Protein AF-A0A956BD06-F1 (afdb_monomer_lite)

Secondary structure (DSSP, 8-state):
------SHHHHHHHHHHHHHHHHHHTTSS-TT-TTS----SPPPGGG-EEEEEEEEE-HHHHHHHHHTTHHHHHTTS-TTSEEEEEE-EEEEETTTEEEEESSS-B-TTS--SBEEEEEE-EEEEEEEEETTTEEEEEEEEPPEEEEEEEEEES---EEEEEEE---EEEEEEEEE--TTT-B-EEEEPPPEE-----EEEEEE-S-TTTHHHHHHHTTS-HHHHHHHHHHHHHHHIIIIIHHHHHHHHHHHHBPB-SSGGGS-TTTT-EEETTEEEETTEEPBPPSSEEEEEEHHHHTTTTSTT---EEEEEEEEEEEEEEETTEEEEEEEEEEEE---TTS--PPPP-TT-PPP--GGG--

Sequence (363 aa):
MRQRAGKGRAWVVYLRSVFVLMTLVACGQSSGCSGCEQEGEPFPDKDRVHSAVQVRLTSNGLTFLEENLEPILATVLPEGGLSFCLPGDAGDLVGLVEWSYCQAEMCADGSGGNGCNINIGIGGVDLQAVEPDRLRATVTFEQLSARFDIAADPVVDCRLAIDGPGFPVGIDLLLSTPDPTRDLTFTLADPNYMLSDLNIRLQGNGGGLSFLCDAIDAVINFPFIGDFLLDTIGGFVEGPIVDLVSGFVEDFTCRSCVDDADCPVEGGSRCEGGRCMLEGACIPAPLGIEGQFDLGDLLSGFSPGLEARLRYLATPGSYVEVAGGGLSVGMIAGADSEKNRCVPRRPRPDPQIEPPRLESLRG

Radius of gyration: 29.83 Å; chains: 1; bounding box: 92×44×92 Å

Structure (mmCIF, N/CA/C/O backbone):
data_AF-A0A956BD06-F1
#
_entry.id   AF-A0A956BD06-F1
#
loop_
_atom_site.group_PDB
_atom_site.id
_atom_site.type_symbol
_atom_site.label_atom_id
_atom_site.label_alt_id
_atom_site.label_comp_id
_atom_site.label_asym_id
_atom_site.label_entity_id
_atom_site.label_seq_id
_atom_site.pdbx_PDB_ins_code
_atom_site.Cartn_x
_atom_site.Cartn_y
_atom_site.Cartn_z
_atom_site.occupancy
_atom_site.B_iso_or_equiv
_atom_site.auth_seq_id
_atom_site.auth_comp_id
_atom_site.auth_asym_id
_atom_site.auth_atom_id
_atom_site.pdbx_PDB_model_num
ATOM 1 N N . MET A 1 1 ? -59.073 -21.524 7.230 1.00 40.31 1 MET A N 1
ATOM 2 C CA . MET A 1 1 ? -58.074 -21.136 6.209 1.00 40.31 1 MET A CA 1
ATOM 3 C C . MET A 1 1 ? -57.163 -20.073 6.805 1.00 40.31 1 MET A C 1
ATOM 5 O O . MET A 1 1 ? -57.652 -19.178 7.478 1.00 40.31 1 MET A O 1
ATOM 9 N N . ARG A 1 2 ? -55.849 -20.287 6.686 1.00 41.09 2 ARG A N 1
ATOM 10 C CA . ARG A 1 2 ? -54.754 -19.683 7.464 1.00 41.09 2 ARG A CA 1
ATOM 11 C C . ARG A 1 2 ? -54.186 -18.404 6.819 1.00 41.09 2 ARG A C 1
ATOM 13 O O . ARG A 1 2 ? -54.014 -18.361 5.610 1.00 41.09 2 ARG A O 1
ATOM 20 N N . GLN A 1 3 ? -53.807 -17.471 7.699 1.00 46.91 3 GLN A N 1
ATOM 21 C CA . GLN A 1 3 ? -52.590 -16.633 7.727 1.00 46.91 3 GLN A CA 1
ATOM 22 C C . GLN A 1 3 ? -52.136 -15.858 6.475 1.00 46.91 3 GLN A C 1
ATOM 24 O O . GLN A 1 3 ? -51.550 -16.436 5.567 1.00 46.91 3 GLN A O 1
ATOM 29 N N . ARG A 1 4 ? -52.165 -14.517 6.574 1.00 47.78 4 ARG A N 1
ATOM 30 C CA . ARG A 1 4 ? -51.094 -13.602 6.116 1.00 47.78 4 ARG A CA 1
ATOM 31 C C . ARG A 1 4 ? -51.110 -12.303 6.940 1.00 47.78 4 ARG A C 1
ATOM 33 O O . ARG A 1 4 ? -51.852 -11.386 6.622 1.00 47.78 4 ARG A O 1
ATOM 40 N N . ALA A 1 5 ? -50.280 -12.211 7.977 1.00 47.81 5 ALA A N 1
ATOM 41 C CA . ALA A 1 5 ? -49.920 -10.940 8.616 1.00 47.81 5 ALA A CA 1
ATOM 42 C C . ALA A 1 5 ? -48.603 -11.132 9.380 1.00 47.81 5 ALA A C 1
ATOM 44 O O . ALA A 1 5 ? -48.579 -11.821 10.393 1.00 47.81 5 ALA A O 1
ATOM 45 N N . GLY A 1 6 ? -47.493 -10.588 8.871 1.00 45.09 6 GLY A N 1
ATOM 46 C CA . GLY A 1 6 ? -46.199 -10.738 9.554 1.00 45.09 6 GLY A CA 1
ATOM 47 C C . GLY A 1 6 ? -44.937 -10.267 8.826 1.00 45.09 6 GLY A C 1
ATOM 48 O O . GLY A 1 6 ? -43.856 -10.499 9.345 1.00 45.09 6 GLY A O 1
ATOM 49 N N . LYS A 1 7 ? -45.018 -9.619 7.652 1.00 49.19 7 LYS A N 1
ATOM 50 C CA . LYS A 1 7 ? -43.815 -9.177 6.908 1.00 49.19 7 LYS A CA 1
ATOM 51 C C . LYS A 1 7 ? -43.451 -7.691 7.050 1.00 49.19 7 LYS A C 1
ATOM 53 O O . LYS A 1 7 ? -42.312 -7.336 6.790 1.00 49.19 7 LYS A O 1
ATOM 58 N N . GLY A 1 8 ? -44.359 -6.829 7.515 1.00 42.22 8 GLY A N 1
ATOM 59 C CA . GLY A 1 8 ? -44.103 -5.377 7.573 1.00 42.22 8 GLY A CA 1
ATOM 60 C C . GLY A 1 8 ? -43.244 -4.902 8.753 1.00 42.22 8 GLY A C 1
ATOM 61 O O . GLY A 1 8 ? -42.565 -3.890 8.647 1.00 42.22 8 GLY A O 1
ATOM 62 N N . ARG A 1 9 ? -43.244 -5.621 9.885 1.00 46.97 9 ARG A N 1
ATOM 63 C CA . ARG A 1 9 ? -42.569 -5.166 11.118 1.00 46.97 9 ARG A CA 1
ATOM 64 C C . ARG A 1 9 ? -41.071 -5.479 11.160 1.00 46.97 9 ARG A C 1
ATOM 66 O O . ARG A 1 9 ? -40.324 -4.694 11.725 1.00 46.97 9 ARG A O 1
ATOM 73 N N . ALA A 1 10 ? -40.631 -6.575 10.542 1.00 46.53 10 ALA A N 1
ATOM 74 C CA . ALA A 1 10 ? -39.220 -6.973 10.539 1.00 46.53 10 ALA A CA 1
ATOM 75 C C . ALA A 1 10 ? -38.349 -6.053 9.664 1.00 46.53 10 ALA A C 1
ATOM 77 O O . ALA A 1 10 ? -37.219 -5.745 10.025 1.00 46.53 10 ALA A O 1
ATOM 78 N N . TRP A 1 11 ? -38.901 -5.555 8.553 1.00 37.84 11 TRP A N 1
ATOM 79 C CA . TRP A 1 11 ? -38.175 -4.703 7.607 1.00 37.84 11 TRP A CA 1
ATOM 80 C C . TRP A 1 11 ? -37.904 -3.297 8.167 1.00 37.84 11 TRP A C 1
ATOM 82 O O . TRP A 1 11 ? -36.823 -2.748 7.988 1.00 37.84 11 TRP A O 1
ATOM 92 N N . VAL A 1 12 ? -38.850 -2.752 8.944 1.00 50.00 12 VAL A N 1
ATOM 93 C CA . VAL A 1 12 ? -38.694 -1.457 9.634 1.00 50.00 12 VAL A CA 1
ATOM 94 C C . VAL A 1 12 ? -37.691 -1.542 10.791 1.00 50.00 12 VAL A C 1
ATOM 96 O O . VAL A 1 12 ? -37.008 -0.562 11.074 1.00 50.00 12 VAL A O 1
ATOM 99 N N . VAL A 1 13 ? -37.573 -2.700 11.451 1.00 52.94 13 VAL A N 1
ATOM 100 C CA . VAL A 1 13 ? -36.552 -2.920 12.489 1.00 52.94 13 VAL A CA 1
ATOM 101 C C . VAL A 1 13 ? -35.166 -3.018 11.854 1.00 52.94 13 VAL A C 1
ATOM 103 O O . VAL A 1 13 ? -34.274 -2.307 12.295 1.00 52.94 13 VAL A O 1
ATOM 106 N N . TYR A 1 14 ? -35.010 -3.782 10.767 1.00 51.28 14 TYR A N 1
ATOM 107 C CA . TYR A 1 14 ? -33.739 -3.883 10.037 1.00 51.28 14 TYR A CA 1
ATOM 108 C C . TYR A 1 14 ? -33.235 -2.524 9.530 1.00 51.28 14 TYR A C 1
ATOM 110 O O . TYR A 1 14 ? -32.078 -2.181 9.747 1.00 51.28 14 TYR A O 1
ATOM 118 N N . LEU A 1 15 ? -34.112 -1.713 8.927 1.00 45.28 15 LEU A N 1
ATOM 119 C CA . LEU A 1 15 ? -33.756 -0.369 8.456 1.00 45.28 15 LEU A CA 1
ATOM 120 C C . LEU A 1 15 ? -33.335 0.570 9.593 1.00 45.28 15 LEU A C 1
ATOM 122 O O . LEU A 1 15 ? -32.402 1.346 9.425 1.00 45.28 15 LEU A O 1
ATOM 126 N N . ARG A 1 16 ? -33.983 0.487 10.762 1.00 47.41 16 ARG A N 1
ATOM 127 C CA . ARG A 1 16 ? -33.611 1.297 11.934 1.00 47.41 16 ARG A CA 1
ATOM 128 C C . ARG A 1 16 ? -32.295 0.842 12.560 1.00 47.41 16 ARG A C 1
ATOM 130 O O . ARG A 1 16 ? -31.512 1.690 12.964 1.00 47.41 16 ARG A O 1
ATOM 137 N N . SER A 1 17 ? -32.034 -0.462 12.608 1.00 48.00 17 SER A N 1
ATOM 138 C CA . SER A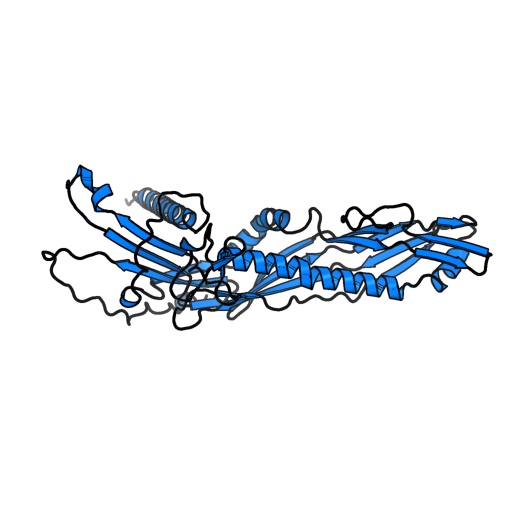 1 17 ? -30.770 -1.014 13.106 1.00 48.00 17 SER A CA 1
ATOM 139 C C . SER A 1 17 ? -29.589 -0.622 12.220 1.00 48.00 17 SER A C 1
ATOM 141 O O . SER A 1 17 ? -28.563 -0.204 12.742 1.00 48.00 17 SER A O 1
ATOM 143 N N . VAL A 1 18 ? -29.752 -0.681 10.894 1.00 54.47 18 VAL A N 1
ATOM 144 C CA . VAL A 1 18 ? -28.719 -0.251 9.938 1.00 54.47 18 VAL A CA 1
ATOM 145 C C . VAL A 1 18 ? -28.479 1.257 10.024 1.00 54.47 18 VAL A C 1
ATOM 147 O O . VAL A 1 18 ? -27.332 1.684 9.998 1.00 54.47 18 VAL A O 1
ATOM 150 N N . PHE A 1 19 ? -29.529 2.067 10.197 1.00 45.44 19 PHE A N 1
ATOM 151 C CA . PHE A 1 19 ? -29.379 3.520 10.324 1.00 45.44 19 PHE A CA 1
ATOM 152 C C . PHE A 1 19 ? -28.657 3.927 11.619 1.00 45.44 19 PHE A C 1
ATOM 154 O O . PHE A 1 19 ? -27.803 4.802 11.579 1.00 45.44 19 PHE A O 1
ATOM 161 N N . VAL A 1 20 ? -28.939 3.258 12.746 1.00 49.75 20 VAL A N 1
ATOM 162 C CA . VAL A 1 20 ? -28.226 3.489 14.019 1.00 49.75 20 VAL A CA 1
ATOM 163 C C . VAL A 1 20 ? -26.764 3.035 13.933 1.00 49.75 20 VAL A C 1
ATOM 165 O O . VAL A 1 20 ? -25.882 3.727 14.436 1.00 49.75 20 VAL A O 1
ATOM 168 N N . LEU A 1 21 ? -26.488 1.916 13.254 1.00 46.84 21 LEU A N 1
ATOM 169 C CA . LEU A 1 21 ? -25.118 1.452 13.018 1.00 46.84 21 LEU A CA 1
ATOM 170 C C . LEU A 1 21 ? -24.340 2.437 12.124 1.00 46.84 21 LEU A C 1
ATOM 172 O O . LEU A 1 21 ? -23.210 2.785 12.442 1.00 46.84 21 LEU A O 1
ATOM 176 N N . MET A 1 22 ? -24.969 2.952 11.061 1.00 46.78 22 MET A N 1
ATOM 177 C CA . MET A 1 22 ? -24.385 3.956 10.157 1.00 46.78 22 MET A CA 1
ATOM 178 C C . MET A 1 22 ? -24.082 5.283 10.870 1.00 46.78 22 MET A C 1
ATOM 180 O O . MET A 1 22 ? -23.038 5.878 10.628 1.00 46.78 22 MET A O 1
ATOM 184 N N . THR A 1 23 ? -24.948 5.736 11.786 1.00 48.25 23 THR A N 1
ATOM 185 C CA . THR A 1 23 ? -24.684 6.956 12.571 1.00 48.25 23 THR A CA 1
ATOM 186 C C . THR A 1 23 ? -23.553 6.792 13.586 1.00 48.25 23 THR A C 1
ATOM 188 O O . THR A 1 23 ? -22.902 7.776 13.915 1.00 48.25 23 THR A O 1
ATOM 191 N N . LEU A 1 24 ? -23.291 5.571 14.066 1.00 44.84 24 LEU A N 1
ATOM 192 C CA . LEU A 1 24 ? -22.181 5.297 14.987 1.00 44.84 24 LEU A CA 1
ATOM 193 C C . LEU A 1 24 ? -20.840 5.158 14.250 1.00 44.84 24 LEU A C 1
ATOM 195 O O . LEU A 1 24 ? -19.819 5.583 14.776 1.00 44.84 24 LEU A O 1
ATOM 199 N N . VAL A 1 25 ? -20.841 4.631 13.020 1.00 47.09 25 VAL A N 1
ATOM 200 C CA . VAL A 1 25 ? -19.633 4.522 12.176 1.00 47.09 25 VAL A CA 1
ATOM 201 C C . VAL A 1 25 ? -19.173 5.888 11.649 1.00 47.09 25 VAL A C 1
ATOM 203 O O . VAL A 1 25 ? -17.979 6.113 11.496 1.00 47.09 25 VAL A O 1
ATOM 206 N N . ALA A 1 26 ? -20.090 6.840 11.449 1.00 38.41 26 ALA A N 1
ATOM 207 C CA . ALA A 1 26 ? -19.751 8.210 11.049 1.00 38.41 26 ALA A CA 1
ATOM 208 C C . ALA A 1 26 ? -19.078 9.051 12.160 1.00 38.41 26 ALA A C 1
ATOM 210 O O . ALA A 1 26 ? -18.715 10.197 11.912 1.00 38.41 26 ALA A O 1
ATOM 211 N N . CYS A 1 27 ? -18.917 8.503 13.371 1.00 43.94 27 CYS A N 1
ATOM 212 C CA . CYS A 1 27 ? -18.312 9.183 14.523 1.00 43.94 27 CYS A CA 1
ATOM 213 C C . CYS A 1 27 ? -16.877 8.709 14.824 1.00 43.94 27 CYS A C 1
ATOM 215 O O . CYS A 1 27 ? -16.397 8.884 15.940 1.00 43.94 27 CYS A O 1
ATOM 217 N N . GLY A 1 28 ? -16.195 8.090 13.856 1.00 39.34 28 GLY A N 1
ATOM 218 C CA . GLY A 1 28 ? -14.776 7.753 13.973 1.00 39.34 28 GLY A CA 1
ATOM 219 C C . GLY A 1 28 ? -13.901 8.938 13.571 1.00 39.34 28 GLY A C 1
ATOM 220 O O . GLY A 1 28 ? -13.857 9.249 12.387 1.00 39.34 28 GLY A O 1
ATOM 221 N N . GLN A 1 29 ? -13.281 9.583 14.567 1.00 48.69 29 GLN A N 1
ATOM 222 C CA . GLN A 1 29 ? -12.025 10.374 14.595 1.00 48.69 29 GLN A CA 1
ATOM 223 C C . GLN A 1 29 ? -11.643 11.312 13.426 1.00 48.69 29 GLN A C 1
ATOM 225 O O . GLN A 1 29 ? -10.577 11.915 13.451 1.00 48.69 29 GLN A O 1
ATOM 230 N N . SER A 1 30 ? -12.499 11.535 12.431 1.00 37.66 30 SER A N 1
ATOM 231 C CA . SER A 1 30 ? -12.351 12.650 11.500 1.00 37.66 30 SER A CA 1
ATOM 232 C C . SER A 1 30 ? -12.962 13.889 12.149 1.00 37.66 30 SER A C 1
ATOM 234 O O . SER A 1 30 ? -14.113 13.873 12.596 1.00 37.66 30 SER A O 1
ATOM 236 N N . SER A 1 31 ? -12.175 14.954 12.196 1.00 37.16 31 SER A N 1
ATOM 237 C CA . SER A 1 31 ? -12.363 16.251 12.855 1.00 37.16 31 SER A CA 1
ATOM 238 C C . SER A 1 31 ? -13.570 17.096 12.386 1.00 37.16 31 SER A C 1
ATOM 240 O O . SER A 1 31 ? -13.494 18.321 12.303 1.00 37.16 31 SER A O 1
ATOM 242 N N . GLY A 1 32 ? -14.716 16.480 12.080 1.00 31.94 32 GLY A N 1
ATOM 243 C CA . GLY A 1 32 ? -15.882 17.144 11.485 1.00 31.94 32 GLY A CA 1
ATOM 244 C C . GLY A 1 32 ? -17.218 16.983 12.216 1.00 31.94 32 GLY A C 1
ATOM 245 O O . GLY A 1 32 ? -18.171 17.676 11.861 1.00 31.94 32 GLY A O 1
ATOM 246 N N . CYS A 1 33 ? -17.339 16.112 13.222 1.00 36.75 33 CYS A N 1
ATOM 247 C CA . CYS A 1 33 ? -18.592 15.930 13.967 1.00 36.75 33 CYS A CA 1
ATOM 248 C C . CYS A 1 33 ? -18.479 16.478 15.392 1.00 36.75 33 CYS A C 1
ATOM 250 O O . CYS A 1 33 ? -18.206 15.758 16.345 1.00 36.75 33 CYS A O 1
ATOM 252 N N . SER A 1 34 ? -18.764 17.774 15.530 1.00 38.38 34 SER A N 1
ATOM 253 C CA . SER A 1 34 ? -18.722 18.583 16.759 1.00 38.38 34 SER A CA 1
ATOM 254 C C . SER A 1 34 ? -19.730 18.194 17.863 1.00 38.38 34 SER A C 1
ATOM 256 O O . SER A 1 34 ? -20.155 19.046 18.642 1.00 38.38 34 SER A O 1
ATOM 258 N N . GLY A 1 35 ? -20.154 16.929 17.938 1.00 37.84 35 GLY A N 1
ATOM 259 C CA . GLY A 1 35 ? -21.215 16.474 18.842 1.00 37.84 35 GLY A CA 1
ATOM 260 C C . GLY A 1 35 ? -20.933 15.198 19.637 1.00 37.84 35 GLY A C 1
ATOM 261 O O . GLY A 1 35 ? -21.782 14.825 20.444 1.00 37.84 35 GLY A O 1
ATOM 262 N N . CYS A 1 36 ? -19.797 14.523 19.428 1.00 48.47 36 CYS A N 1
ATOM 263 C CA . CYS A 1 36 ? -19.515 13.227 20.068 1.00 48.47 36 CYS A CA 1
ATOM 264 C C . CYS A 1 36 ? -18.338 13.235 21.053 1.00 48.47 36 CYS A C 1
ATOM 266 O O . CYS A 1 36 ? -18.234 12.311 21.858 1.00 48.47 36 CYS A O 1
ATOM 268 N N . GLU A 1 37 ? -17.523 14.289 21.061 1.00 46.16 37 GLU A N 1
ATOM 269 C CA . GLU A 1 37 ? -16.392 14.450 21.975 1.00 46.16 37 GLU A CA 1
ATOM 270 C C . GLU A 1 37 ? -16.706 15.532 23.011 1.00 46.16 37 GLU A C 1
ATOM 272 O O . GLU A 1 37 ? -16.535 16.725 22.777 1.00 46.16 37 GLU A O 1
ATOM 277 N N . GLN A 1 38 ? -17.165 15.125 24.194 1.00 47.66 38 GLN A N 1
ATOM 278 C CA . GLN A 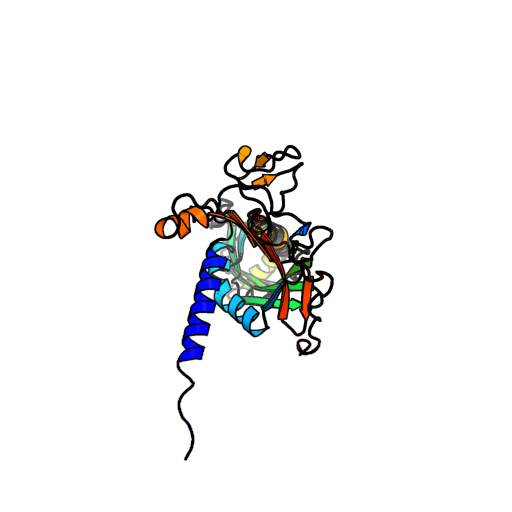1 38 ? -16.628 15.784 25.379 1.00 47.66 38 GLN A CA 1
ATOM 279 C C . GLN A 1 38 ? -15.455 14.934 25.843 1.00 47.66 38 GLN A C 1
ATOM 281 O O . GLN A 1 38 ? -15.659 13.765 26.177 1.00 47.66 38 GLN A O 1
ATOM 286 N N . GLU A 1 39 ? -14.265 15.530 25.890 1.00 50.97 39 GLU A N 1
ATOM 287 C CA . GLU A 1 39 ? -13.108 14.957 26.572 1.00 50.97 39 GLU A CA 1
ATOM 288 C C . GLU A 1 39 ? -13.507 14.620 28.015 1.00 50.97 39 GLU A C 1
ATOM 290 O O . GLU A 1 39 ? -13.818 15.488 28.835 1.00 50.97 39 GLU A O 1
ATOM 295 N N . GLY A 1 40 ? -13.604 13.326 28.293 1.00 58.44 40 GLY A N 1
ATOM 296 C CA . GLY A 1 40 ? -13.893 12.771 29.607 1.00 58.44 40 GLY A CA 1
ATOM 297 C C . GLY A 1 40 ? -12.745 11.883 30.061 1.00 58.44 40 GLY A C 1
ATOM 298 O O . GLY A 1 40 ? -11.830 11.584 29.297 1.00 58.44 40 GLY A O 1
ATOM 299 N N . GLU A 1 41 ? -12.795 11.438 31.316 1.00 66.25 41 GLU A N 1
ATOM 300 C CA . GLU A 1 41 ? -11.875 10.401 31.787 1.00 66.25 41 GLU A CA 1
ATOM 301 C C . GLU A 1 41 ? -12.003 9.137 30.917 1.00 66.25 41 GLU A C 1
ATOM 303 O O . GLU A 1 41 ? -13.137 8.759 30.585 1.00 66.25 41 GLU A O 1
ATOM 308 N N . PRO A 1 42 ? -10.884 8.452 30.611 1.00 70.81 42 PRO A N 1
ATOM 309 C CA . PRO A 1 42 ? -10.895 7.252 29.786 1.00 70.81 42 PRO A CA 1
ATOM 310 C C . PRO A 1 42 ? -11.824 6.176 30.358 1.00 70.81 42 PRO A C 1
ATOM 312 O O . PRO A 1 42 ? -12.028 6.053 31.575 1.00 70.81 42 PRO A O 1
ATOM 315 N N . PHE A 1 43 ? -12.403 5.379 29.467 1.00 80.88 43 PHE A N 1
ATOM 316 C CA . PHE A 1 43 ? -13.362 4.348 29.804 1.00 80.88 43 PHE A CA 1
ATOM 317 C C . PHE A 1 43 ? -12.703 3.297 30.715 1.00 80.88 43 PHE A C 1
ATOM 319 O O . PHE A 1 43 ? -11.685 2.706 30.335 1.00 80.88 43 PHE A O 1
ATOM 326 N N . PRO A 1 44 ? -13.264 3.016 31.910 1.00 80.69 44 PRO A N 1
ATOM 327 C CA . PRO A 1 44 ? -12.592 2.172 32.890 1.00 80.69 44 PRO A CA 1
ATOM 328 C C . PRO A 1 44 ? -12.372 0.744 32.383 1.00 80.69 44 PRO A C 1
ATOM 330 O O . PRO A 1 44 ? -13.330 0.063 32.014 1.00 80.69 44 PRO A O 1
ATOM 333 N N . ASP A 1 45 ? -11.144 0.233 32.489 1.00 79.56 45 ASP A N 1
ATOM 334 C CA . ASP A 1 45 ? -10.793 -1.130 32.051 1.00 79.56 45 ASP A CA 1
ATOM 335 C C . ASP A 1 45 ? -11.687 -2.204 32.666 1.00 79.56 45 ASP A C 1
ATOM 337 O O . ASP A 1 45 ? -12.146 -3.121 31.989 1.00 79.56 45 ASP A O 1
ATOM 341 N N . LYS A 1 46 ? -12.027 -2.045 33.951 1.00 81.62 46 LYS A N 1
ATOM 342 C CA . LYS A 1 46 ? -12.922 -2.964 34.666 1.00 81.62 46 LYS A CA 1
ATOM 343 C C . LYS A 1 46 ? -14.303 -3.088 34.022 1.00 81.62 46 LYS A C 1
ATOM 345 O O . LYS A 1 46 ? -15.010 -4.043 34.327 1.00 81.62 46 LYS A O 1
ATOM 350 N N . ASP A 1 47 ? -14.736 -2.106 33.236 1.00 85.06 47 ASP A N 1
ATOM 351 C CA . ASP A 1 47 ? -16.060 -2.047 32.620 1.00 85.06 47 ASP A CA 1
ATOM 352 C C . ASP A 1 47 ? -16.045 -2.448 31.140 1.00 85.06 47 ASP A C 1
ATOM 354 O O . ASP A 1 47 ? -17.114 -2.525 30.528 1.00 85.06 47 ASP A O 1
ATOM 358 N N . ARG A 1 48 ? -14.863 -2.749 30.583 1.00 85.12 48 ARG A N 1
ATOM 359 C CA . ARG A 1 48 ? -14.697 -3.255 29.220 1.00 85.12 48 ARG A CA 1
ATOM 360 C C . ARG A 1 48 ? -15.198 -4.694 29.133 1.00 85.12 48 ARG A C 1
ATOM 362 O O . ARG A 1 48 ? -14.877 -5.539 29.969 1.00 85.12 48 ARG A O 1
ATOM 369 N N . VAL A 1 49 ? -15.989 -4.981 28.105 1.00 86.38 49 VAL A N 1
ATOM 370 C CA . VAL A 1 49 ? -16.443 -6.333 27.774 1.00 86.38 49 VAL A CA 1
ATOM 371 C C . VAL A 1 49 ? -15.778 -6.741 26.468 1.00 86.38 49 VAL A C 1
ATOM 373 O O . VAL A 1 49 ? -16.081 -6.195 25.408 1.00 86.38 49 VAL A O 1
ATOM 376 N N . HIS A 1 50 ? -14.860 -7.700 26.550 1.00 85.81 50 HIS A N 1
ATOM 377 C CA . HIS A 1 50 ? -14.202 -8.275 25.380 1.00 85.81 50 HIS A CA 1
ATOM 378 C C . HIS A 1 50 ? -15.169 -9.182 24.615 1.00 85.81 50 HIS A C 1
ATOM 380 O O . HIS A 1 50 ? -15.997 -9.862 25.222 1.00 85.81 50 HIS A O 1
ATOM 386 N N . SER A 1 51 ? -15.055 -9.198 23.285 1.00 85.12 51 SER A N 1
ATOM 387 C CA . SER A 1 51 ? -15.921 -10.000 22.407 1.00 85.12 51 SER A CA 1
ATOM 388 C C . SER A 1 51 ? -17.418 -9.689 22.597 1.00 85.12 51 SER A C 1
ATOM 390 O O . SER A 1 51 ? -18.266 -10.566 22.432 1.00 85.12 51 SER A O 1
ATOM 392 N N . ALA A 1 52 ? -17.756 -8.445 22.956 1.00 84.81 52 ALA A N 1
ATOM 393 C CA . ALA A 1 52 ? -19.138 -8.014 23.169 1.00 84.81 52 ALA A CA 1
ATOM 394 C C . ALA A 1 52 ? -19.954 -8.034 21.867 1.00 84.81 52 ALA A C 1
ATOM 396 O O . ALA A 1 52 ? -21.150 -8.330 21.875 1.00 84.81 52 ALA A O 1
ATOM 397 N N . VAL A 1 53 ? -19.291 -7.728 20.750 1.00 84.69 53 VAL A N 1
ATOM 398 C CA . VAL A 1 53 ? -19.830 -7.806 19.390 1.00 84.69 53 VAL A CA 1
ATOM 399 C C . VAL A 1 53 ? -18.819 -8.553 18.521 1.00 84.69 53 VAL A C 1
ATOM 401 O O . VAL A 1 53 ? -17.616 -8.485 18.761 1.00 84.69 53 VAL A O 1
ATOM 404 N N . GLN A 1 54 ? -19.309 -9.282 17.523 1.00 85.94 54 GLN A N 1
ATOM 405 C CA . GLN A 1 54 ? -18.491 -9.869 16.467 1.00 85.94 54 GLN A CA 1
ATOM 406 C C . GLN A 1 54 ? -18.911 -9.258 15.136 1.00 85.94 54 GLN A C 1
ATOM 408 O O . GLN A 1 54 ? -20.098 -9.245 14.801 1.00 85.94 54 GLN A O 1
ATOM 413 N N . VAL A 1 55 ? -17.927 -8.804 14.368 1.00 85.88 55 VAL A N 1
ATOM 414 C CA . VAL A 1 55 ? -18.101 -8.364 12.986 1.00 85.88 55 VAL A CA 1
ATOM 415 C C . VAL A 1 55 ? -17.406 -9.376 12.085 1.00 85.88 55 VAL A C 1
ATOM 417 O O . VAL A 1 55 ? -16.260 -9.746 12.328 1.00 85.88 55 VAL A O 1
ATOM 420 N N . ARG A 1 56 ? -18.106 -9.852 11.052 1.00 87.25 56 ARG A N 1
ATOM 421 C CA . ARG A 1 56 ? -17.544 -10.768 10.053 1.00 87.25 56 ARG A CA 1
ATOM 422 C C . ARG A 1 56 ? -17.694 -10.171 8.664 1.00 87.25 56 ARG A C 1
ATOM 424 O O . ARG A 1 56 ? -18.815 -9.985 8.192 1.00 87.25 56 ARG A O 1
ATOM 431 N N . LEU A 1 57 ? -16.566 -9.937 8.005 1.00 88.12 57 LEU A N 1
ATOM 432 C CA . LEU A 1 57 ? -16.503 -9.698 6.574 1.00 88.12 57 LEU A CA 1
ATOM 433 C C . LEU A 1 57 ? -16.337 -11.049 5.880 1.00 88.12 57 LEU A C 1
ATOM 435 O O . LEU A 1 57 ? -15.370 -11.772 6.096 1.00 88.12 57 LEU A O 1
ATOM 439 N N . THR A 1 58 ? -17.329 -11.418 5.079 1.00 89.88 58 THR A N 1
ATOM 440 C CA . THR A 1 58 ? -17.250 -12.612 4.223 1.00 89.88 58 THR A CA 1
ATOM 441 C C . THR A 1 58 ? -16.437 -12.308 2.968 1.00 89.88 58 THR A C 1
ATOM 443 O O . THR A 1 58 ? -16.219 -11.135 2.671 1.00 89.88 58 THR A O 1
ATOM 446 N N . SER A 1 59 ? -16.077 -13.329 2.190 1.00 87.00 59 SER A N 1
ATOM 447 C CA . SER A 1 59 ? -15.452 -13.150 0.873 1.00 87.00 59 SER A CA 1
ATOM 448 C C . SER A 1 59 ? -16.222 -12.155 -0.005 1.00 87.00 59 SER A C 1
ATOM 450 O O . SER A 1 59 ? -15.636 -11.226 -0.532 1.00 87.00 59 SER A O 1
ATOM 452 N N . ASN A 1 60 ? -17.558 -12.245 -0.046 1.00 86.75 60 ASN A N 1
ATOM 453 C CA . ASN A 1 60 ? -18.398 -11.294 -0.791 1.00 86.75 60 ASN A CA 1
ATOM 454 C C . ASN A 1 60 ? -18.302 -9.856 -0.255 1.00 86.75 60 ASN A C 1
ATOM 456 O O . ASN A 1 60 ? -18.509 -8.901 -0.995 1.00 86.75 60 ASN A O 1
ATOM 460 N N . GLY A 1 61 ? -18.052 -9.699 1.047 1.00 83.69 61 GLY A N 1
ATOM 461 C CA . GLY A 1 61 ? -17.829 -8.392 1.658 1.00 83.69 61 GLY A CA 1
ATOM 462 C C . GLY A 1 61 ? -16.471 -7.808 1.275 1.00 83.69 61 GLY A C 1
ATOM 463 O O . GLY A 1 61 ? -16.389 -6.609 1.045 1.00 83.69 61 GLY A O 1
ATOM 464 N N . LEU A 1 62 ? -15.439 -8.650 1.166 1.00 84.94 62 LEU A N 1
ATOM 465 C CA . LEU A 1 62 ? -14.123 -8.244 0.669 1.00 84.94 62 LEU A CA 1
ATOM 466 C C . LEU A 1 62 ? -14.187 -7.874 -0.815 1.00 84.94 62 LEU A C 1
ATOM 468 O O . LEU A 1 62 ? -13.752 -6.788 -1.166 1.00 84.94 62 LEU A O 1
ATOM 472 N N . THR A 1 63 ? -14.866 -8.672 -1.644 1.00 85.38 63 THR A N 1
ATOM 473 C CA . THR A 1 63 ? -15.100 -8.335 -3.059 1.00 85.38 63 THR A CA 1
ATOM 474 C C . THR A 1 63 ? -15.860 -7.023 -3.227 1.00 85.38 63 THR A C 1
ATOM 476 O O . THR A 1 63 ? -15.535 -6.218 -4.089 1.00 85.38 63 THR A O 1
ATOM 479 N N . PHE A 1 64 ? -16.843 -6.744 -2.366 1.00 85.56 64 PHE A N 1
ATOM 480 C CA . PHE A 1 64 ? -17.496 -5.436 -2.381 1.00 85.56 64 PHE A CA 1
ATOM 481 C C . PHE A 1 64 ? -16.512 -4.301 -2.064 1.00 85.56 64 PHE A C 1
ATOM 483 O O . PHE A 1 64 ? -16.590 -3.244 -2.683 1.00 85.56 64 PHE A O 1
ATOM 490 N N . LEU A 1 65 ? -15.593 -4.491 -1.111 1.00 82.62 65 LEU A N 1
ATOM 491 C CA . LEU A 1 65 ? -14.558 -3.493 -0.846 1.00 82.62 65 LEU A CA 1
ATOM 492 C C . LEU A 1 65 ? -13.644 -3.318 -2.062 1.00 82.62 65 LEU A C 1
ATOM 494 O O . LEU A 1 65 ? -13.401 -2.179 -2.430 1.00 82.62 65 LEU A O 1
ATOM 498 N N . GLU A 1 66 ? -13.210 -4.400 -2.715 1.00 80.12 66 GLU A N 1
ATOM 499 C CA . GLU A 1 66 ? -12.395 -4.363 -3.945 1.00 80.12 66 GLU A CA 1
ATOM 500 C C . GLU A 1 66 ? -13.061 -3.540 -5.054 1.00 80.12 66 GLU A C 1
ATOM 502 O O . GLU A 1 66 ? -12.466 -2.598 -5.572 1.00 80.12 66 GLU A O 1
ATOM 507 N N . GLU A 1 67 ? -14.330 -3.825 -5.360 1.00 81.38 67 GLU A N 1
ATOM 508 C CA . GLU A 1 67 ? -15.097 -3.123 -6.400 1.00 81.38 67 GLU A CA 1
ATOM 509 C C . GLU A 1 67 ? -15.285 -1.625 -6.105 1.00 81.38 67 GLU A C 1
ATOM 511 O O . GLU A 1 67 ? -15.569 -0.839 -7.007 1.00 81.38 67 GLU A O 1
ATOM 516 N N . ASN A 1 68 ? -15.148 -1.219 -4.841 1.00 77.38 68 ASN A N 1
ATOM 517 C CA . ASN A 1 68 ? -15.306 0.166 -4.399 1.00 77.38 68 ASN A CA 1
ATOM 518 C C . ASN A 1 68 ? -13.982 0.797 -3.942 1.00 77.38 68 ASN A C 1
ATOM 520 O O . ASN A 1 68 ? -13.981 1.938 -3.478 1.00 77.38 68 ASN A O 1
ATOM 524 N N . LEU A 1 69 ? -12.865 0.076 -4.072 1.00 70.50 69 LEU A N 1
ATOM 525 C CA . LEU A 1 69 ? -11.535 0.545 -3.700 1.00 70.50 69 LEU A CA 1
ATOM 526 C C . LEU A 1 69 ? -10.887 1.360 -4.810 1.00 70.50 69 LEU A C 1
ATOM 528 O O . LEU A 1 69 ? -10.062 2.205 -4.493 1.00 70.50 69 LEU A O 1
ATOM 532 N N . GLU A 1 70 ? -11.277 1.183 -6.075 1.00 64.06 70 GLU A N 1
ATOM 533 C CA . GLU A 1 70 ? -10.732 1.951 -7.207 1.00 64.06 70 GLU A CA 1
ATOM 534 C C . GLU A 1 70 ? -10.714 3.476 -6.978 1.00 64.06 70 GLU A C 1
ATOM 536 O O . GLU A 1 70 ? -9.667 4.079 -7.198 1.00 64.06 70 GLU A O 1
ATOM 541 N N . PRO A 1 71 ? -11.782 4.134 -6.480 1.00 63.41 71 PRO A N 1
ATOM 542 C CA . PRO A 1 71 ? -11.748 5.570 -6.189 1.00 63.41 71 PRO A CA 1
ATOM 543 C C . PRO A 1 71 ? -10.765 5.953 -5.076 1.00 63.41 71 PRO A C 1
ATOM 545 O O . PRO A 1 71 ? -10.171 7.026 -5.132 1.00 63.41 71 PRO A O 1
ATOM 548 N N . ILE A 1 72 ? -10.593 5.087 -4.071 1.00 62.75 72 ILE A N 1
ATOM 549 C CA . ILE A 1 72 ? -9.646 5.297 -2.966 1.00 62.75 72 ILE A CA 1
ATOM 550 C C . ILE A 1 72 ? -8.222 5.098 -3.485 1.00 62.75 72 ILE A C 1
ATOM 552 O O . ILE A 1 72 ? -7.343 5.911 -3.225 1.00 62.75 72 ILE A O 1
ATOM 556 N N . LEU A 1 73 ? -8.006 4.064 -4.293 1.00 61.44 73 LEU A N 1
ATOM 557 C CA . LEU A 1 73 ? -6.740 3.796 -4.956 1.00 61.44 73 LEU A CA 1
ATOM 558 C C . LEU A 1 73 ? -6.380 4.897 -5.954 1.00 61.44 73 LEU A C 1
ATOM 560 O O . LEU A 1 73 ? -5.213 5.223 -6.057 1.00 61.44 73 LEU A O 1
ATOM 564 N N . ALA A 1 74 ? -7.338 5.526 -6.635 1.00 59.53 74 ALA A N 1
ATOM 565 C CA . ALA A 1 74 ? -7.078 6.641 -7.550 1.00 59.53 74 ALA A CA 1
ATOM 566 C C . ALA A 1 74 ? -6.636 7.929 -6.833 1.00 59.53 74 ALA A C 1
ATOM 568 O O . ALA A 1 74 ? -5.944 8.752 -7.421 1.00 59.53 74 ALA A O 1
ATOM 569 N N . THR A 1 75 ? -7.006 8.114 -5.560 1.00 57.75 75 THR A N 1
ATOM 570 C CA . THR A 1 75 ? -6.466 9.211 -4.731 1.00 57.75 75 THR A CA 1
ATOM 571 C C . THR A 1 75 ? -5.058 8.938 -4.198 1.00 57.75 75 THR A C 1
ATOM 573 O O . THR A 1 75 ? -4.441 9.821 -3.610 1.00 57.75 75 THR A O 1
ATOM 576 N N . VAL A 1 76 ? -4.576 7.711 -4.369 1.00 58.84 76 VAL A N 1
ATOM 577 C CA . VAL A 1 76 ? -3.479 7.109 -3.605 1.00 58.84 76 VAL A CA 1
ATOM 578 C C . VAL A 1 76 ? -2.351 6.695 -4.567 1.00 58.84 76 VAL A C 1
ATOM 580 O O . VAL A 1 76 ? -1.187 7.002 -4.331 1.00 58.84 76 VAL A O 1
ATOM 583 N N . LEU A 1 77 ? -2.690 6.113 -5.716 1.00 63.44 77 LEU A N 1
ATOM 584 C CA . LEU A 1 77 ? -1.811 5.815 -6.842 1.00 63.44 77 LEU A CA 1
ATOM 585 C C . LEU A 1 77 ? -1.890 6.956 -7.875 1.00 63.44 77 LEU A C 1
ATOM 587 O O . LEU A 1 77 ? -2.983 7.476 -8.109 1.00 63.44 77 LEU A O 1
ATOM 591 N N . PRO A 1 78 ? -0.769 7.344 -8.515 1.00 57.72 78 PRO A N 1
ATOM 592 C CA . PRO A 1 78 ? -0.773 8.362 -9.563 1.00 57.72 78 PRO A CA 1
ATOM 593 C C . PRO A 1 78 ? -1.788 8.018 -10.660 1.00 57.72 78 PRO A C 1
ATOM 595 O O . PRO A 1 78 ? -1.923 6.852 -11.046 1.00 57.72 78 PRO A O 1
ATOM 598 N N . GLU A 1 79 ? -2.507 9.024 -11.166 1.00 56.72 79 GLU A N 1
ATOM 599 C CA . GLU A 1 79 ? -3.513 8.825 -12.214 1.00 56.72 79 GLU A CA 1
ATOM 600 C C . GLU A 1 79 ? -2.901 8.067 -13.408 1.00 56.72 79 GLU A C 1
ATOM 602 O O . GLU A 1 79 ? -2.013 8.571 -14.093 1.00 56.72 79 GLU A O 1
ATOM 607 N N . GLY A 1 80 ? -3.379 6.843 -13.657 1.00 61.78 80 GLY A N 1
ATOM 608 C CA . GLY A 1 80 ? -2.941 6.017 -14.788 1.00 61.78 80 GLY A CA 1
ATOM 609 C C . GLY A 1 80 ? -1.867 4.963 -14.489 1.00 61.78 80 GLY A C 1
ATOM 610 O O . GLY A 1 80 ? -1.496 4.245 -15.415 1.00 61.78 80 GLY A O 1
ATOM 611 N N . GLY A 1 81 ? -1.422 4.813 -13.234 1.00 73.25 81 GLY A N 1
ATOM 612 C CA . GLY A 1 81 ? -0.522 3.737 -12.798 1.00 73.25 81 GLY A CA 1
ATOM 613 C C . GLY A 1 81 ? 0.897 4.208 -12.470 1.00 73.25 81 GLY A C 1
ATOM 614 O O . GLY A 1 81 ? 1.081 5.253 -11.852 1.00 73.25 81 GLY A O 1
ATOM 615 N N . LEU A 1 82 ? 1.912 3.418 -12.829 1.00 77.94 82 LEU A N 1
ATOM 616 C CA . LEU A 1 82 ? 3.318 3.779 -12.618 1.00 77.94 82 LEU A CA 1
ATOM 617 C C . LEU A 1 82 ? 3.789 4.654 -13.770 1.00 77.94 82 LEU A C 1
ATOM 619 O O . LEU A 1 82 ? 3.762 4.206 -14.912 1.00 77.94 82 LEU A O 1
ATOM 623 N N . SER A 1 83 ? 4.255 5.862 -13.472 1.00 79.50 83 SER A N 1
ATOM 624 C CA . SER A 1 83 ? 4.919 6.735 -14.439 1.00 79.50 83 SER A CA 1
ATOM 625 C C . SER A 1 83 ? 6.332 7.013 -13.949 1.00 79.50 83 SER A C 1
ATOM 627 O O . SER A 1 83 ? 6.513 7.457 -12.815 1.00 79.50 83 SER A O 1
ATOM 629 N N . PHE A 1 84 ? 7.332 6.728 -14.777 1.00 82.44 84 PHE A N 1
ATOM 630 C CA . PHE A 1 84 ? 8.726 7.020 -14.457 1.00 82.44 84 PHE A CA 1
ATOM 631 C C . PHE A 1 84 ? 9.505 7.479 -15.689 1.00 82.44 84 PHE A C 1
ATOM 633 O O . PHE A 1 84 ? 9.198 7.121 -16.831 1.00 82.44 84 PHE A O 1
ATOM 640 N N . CYS A 1 85 ? 10.533 8.286 -15.440 1.00 85.56 85 CYS A N 1
ATOM 641 C CA . CYS A 1 85 ? 11.402 8.837 -16.465 1.00 85.56 85 CYS A CA 1
ATOM 642 C C . CYS A 1 85 ? 12.552 7.893 -16.814 1.00 85.56 85 CYS A C 1
ATOM 644 O O . CYS A 1 85 ? 13.431 7.654 -15.989 1.00 85.56 85 CYS A O 1
ATOM 646 N N . LEU A 1 86 ? 12.600 7.409 -18.056 1.00 86.81 86 LEU A N 1
ATOM 647 C CA . LEU A 1 86 ? 13.803 6.781 -18.595 1.00 86.81 86 LEU A CA 1
ATOM 648 C C . LEU A 1 86 ? 14.799 7.883 -18.998 1.00 86.81 86 LEU A C 1
ATOM 650 O O . LEU A 1 86 ? 14.497 8.622 -19.943 1.00 86.81 86 LEU A O 1
ATOM 654 N N . PRO A 1 87 ? 15.970 8.005 -18.342 1.00 84.75 87 PRO A N 1
ATOM 655 C CA . PRO A 1 87 ? 16.948 9.024 -18.696 1.00 84.75 87 PRO A CA 1
ATOM 656 C C . PRO A 1 87 ? 17.457 8.805 -20.121 1.00 84.75 87 PRO A C 1
ATOM 658 O O . PRO A 1 87 ? 17.755 7.677 -20.525 1.00 84.75 87 PRO A O 1
ATOM 661 N N . GLY A 1 88 ? 17.553 9.895 -20.883 1.00 84.62 88 GLY A N 1
ATOM 662 C CA . GLY A 1 88 ? 18.126 9.854 -22.222 1.00 84.62 88 GLY A CA 1
ATOM 663 C C . GLY A 1 88 ? 19.628 9.610 -22.213 1.00 84.62 88 GLY A C 1
ATOM 664 O O . GLY A 1 88 ? 20.342 10.071 -21.324 1.00 84.62 88 GLY A O 1
ATOM 665 N N . ASP A 1 89 ? 20.104 8.919 -23.243 1.00 84.25 89 ASP A N 1
ATOM 666 C CA . ASP A 1 89 ? 21.526 8.673 -23.475 1.00 84.25 89 ASP A CA 1
ATOM 667 C C . ASP A 1 89 ? 21.882 9.008 -24.926 1.00 84.25 89 ASP A C 1
ATOM 669 O O . ASP A 1 89 ? 21.012 9.104 -25.801 1.00 84.25 89 ASP A O 1
ATOM 673 N N . ALA A 1 90 ? 23.161 9.262 -25.168 1.00 85.75 90 ALA A N 1
ATOM 674 C CA . ALA A 1 90 ? 23.693 9.566 -26.484 1.00 85.75 90 ALA A CA 1
ATOM 675 C C . ALA A 1 90 ? 25.133 9.073 -26.609 1.00 85.75 90 ALA A C 1
ATOM 677 O O . ALA A 1 90 ? 25.904 9.077 -25.650 1.00 85.75 90 ALA A O 1
ATOM 678 N N . GLY A 1 91 ? 25.518 8.692 -27.820 1.00 83.75 91 GLY A N 1
ATOM 679 C CA . GLY A 1 91 ? 26.844 8.169 -28.087 1.00 83.75 91 GLY A CA 1
ATOM 680 C C . GLY A 1 91 ? 27.258 8.321 -29.538 1.00 83.75 91 GLY A C 1
ATOM 681 O O . GLY A 1 91 ? 26.499 8.767 -30.393 1.00 83.75 91 GLY A O 1
ATOM 682 N N . ASP A 1 92 ? 28.494 7.921 -29.806 1.00 81.94 92 ASP A N 1
ATOM 683 C CA . ASP A 1 92 ? 29.071 7.915 -31.143 1.00 81.94 92 ASP A CA 1
ATOM 684 C C . ASP A 1 92 ? 29.711 6.554 -31.426 1.00 81.94 92 ASP A C 1
ATOM 686 O O . ASP A 1 92 ? 30.514 6.030 -30.647 1.00 81.94 92 ASP A O 1
ATOM 690 N N . LEU A 1 93 ? 29.344 5.974 -32.564 1.00 76.62 93 LEU A N 1
ATOM 691 C CA . LEU A 1 93 ? 29.907 4.737 -33.070 1.00 76.62 93 LEU A CA 1
ATOM 692 C C . LEU A 1 93 ? 31.125 5.050 -33.948 1.00 76.62 93 LEU A C 1
ATOM 694 O O . LEU A 1 93 ? 31.034 5.112 -35.174 1.00 76.62 93 LEU A O 1
ATOM 698 N N . VAL A 1 94 ? 32.292 5.204 -33.315 1.00 73.06 94 VAL A N 1
ATOM 699 C CA . VAL A 1 94 ? 33.602 5.330 -33.995 1.00 73.06 94 VAL A CA 1
ATOM 700 C C . VAL A 1 94 ? 33.636 6.485 -35.021 1.00 73.06 94 VAL A C 1
ATOM 702 O O . VAL A 1 94 ? 34.261 6.370 -36.076 1.00 73.06 94 VAL A O 1
ATOM 705 N N . GLY A 1 95 ? 32.960 7.604 -34.744 1.00 71.69 95 GLY A N 1
ATOM 706 C CA . GLY A 1 95 ? 32.889 8.779 -35.617 1.00 71.69 95 GLY A CA 1
ATOM 707 C C . GLY A 1 95 ? 32.082 8.578 -36.899 1.00 71.69 95 GLY A C 1
ATOM 708 O O . GLY A 1 95 ? 32.229 9.366 -37.835 1.00 71.69 95 GLY A O 1
ATOM 709 N N . LEU A 1 96 ? 31.302 7.497 -36.989 1.00 73.06 96 LEU A N 1
ATOM 710 C CA . LEU A 1 96 ? 30.520 7.141 -38.176 1.00 73.06 96 LEU A CA 1
ATOM 711 C C . LEU A 1 96 ? 29.018 7.323 -37.975 1.00 73.06 96 LEU A C 1
ATOM 713 O O . LEU A 1 96 ? 28.326 7.593 -38.956 1.00 73.06 96 LEU A O 1
ATOM 717 N N . VAL A 1 97 ? 28.525 7.117 -36.751 1.00 76.50 97 VAL A N 1
ATOM 718 C CA . VAL A 1 97 ? 27.103 7.220 -36.419 1.00 76.50 97 VAL A CA 1
ATOM 719 C C . VAL A 1 97 ? 26.959 7.830 -35.031 1.00 76.50 97 VAL A C 1
ATOM 721 O O . VAL A 1 97 ? 27.227 7.158 -34.034 1.00 76.50 97 VAL A O 1
ATOM 724 N N . GLU A 1 98 ? 26.505 9.076 -34.968 1.00 83.81 98 GLU A N 1
ATOM 725 C CA . GLU A 1 98 ? 26.047 9.675 -33.713 1.00 83.81 98 GLU A CA 1
ATOM 726 C C . GLU A 1 98 ? 24.623 9.187 -33.448 1.00 83.81 98 GLU A C 1
ATOM 728 O O . GLU A 1 98 ? 23.811 9.155 -34.370 1.00 83.81 98 GLU A O 1
ATOM 733 N N . TRP A 1 99 ? 24.316 8.771 -32.223 1.00 85.06 99 TRP A N 1
ATOM 734 C CA . TRP A 1 99 ? 22.989 8.304 -31.836 1.00 85.06 99 TRP A CA 1
ATOM 735 C C . TRP A 1 99 ? 22.557 8.925 -30.513 1.00 85.06 99 TRP A C 1
ATOM 737 O O . TRP A 1 99 ? 23.371 9.258 -29.656 1.00 85.06 99 TRP A O 1
ATOM 747 N N . SER A 1 100 ? 21.251 9.064 -30.336 1.00 86.50 100 SER A N 1
ATOM 748 C CA . SER A 1 100 ? 20.641 9.525 -29.099 1.00 86.50 100 SER A CA 1
ATOM 749 C C . SER A 1 100 ? 19.227 8.979 -28.950 1.00 86.50 100 SER A C 1
ATOM 751 O O . SER A 1 100 ? 18.504 8.809 -29.934 1.00 86.50 100 SER A O 1
ATOM 753 N N . TYR A 1 101 ? 18.816 8.718 -27.713 1.00 85.94 101 TYR A N 1
ATOM 754 C CA . TYR A 1 101 ? 17.430 8.404 -27.376 1.00 85.94 101 TYR A CA 1
ATOM 755 C C . TYR A 1 101 ? 16.973 9.261 -26.197 1.00 85.94 101 TYR A C 1
ATOM 757 O O . TYR A 1 101 ? 17.773 9.640 -25.343 1.00 85.94 101 TYR A O 1
ATOM 765 N N . CYS A 1 102 ? 15.680 9.590 -26.159 1.00 85.50 102 CYS A N 1
ATOM 766 C CA . CYS A 1 102 ? 15.057 10.322 -25.050 1.00 85.50 102 CYS A CA 1
ATOM 767 C C . CYS A 1 102 ? 15.730 11.663 -24.677 1.00 85.50 102 CYS A C 1
ATOM 769 O O . CYS A 1 102 ? 15.646 12.111 -23.541 1.00 85.50 102 CYS A O 1
ATOM 771 N N . GLN A 1 103 ? 16.392 12.326 -25.635 1.00 82.25 103 GLN A N 1
ATOM 772 C CA . GLN A 1 103 ? 17.046 13.631 -25.432 1.00 82.25 103 GLN A CA 1
ATOM 773 C C . GLN A 1 103 ? 16.127 14.829 -25.721 1.00 82.25 103 GLN A C 1
ATOM 775 O O . GLN A 1 103 ? 16.387 15.934 -25.251 1.00 82.25 103 GLN A O 1
ATOM 780 N N . ALA A 1 104 ? 15.083 14.635 -26.533 1.00 70.50 104 ALA A N 1
ATOM 781 C CA . ALA A 1 104 ? 14.193 15.709 -26.988 1.00 70.50 104 ALA A CA 1
ATOM 782 C C . ALA A 1 104 ? 12.925 15.861 -26.132 1.00 70.50 104 ALA A C 1
ATOM 784 O O . ALA A 1 104 ? 12.183 16.830 -26.298 1.00 70.50 104 ALA A O 1
ATOM 785 N N . GLU A 1 105 ? 12.671 14.904 -25.242 1.00 74.69 105 GLU A N 1
ATOM 786 C CA . GLU A 1 105 ? 11.498 14.860 -24.377 1.00 74.69 105 GLU A CA 1
ATOM 787 C C . GLU A 1 105 ? 11.894 15.218 -22.943 1.00 74.69 105 GLU A C 1
ATOM 789 O O . GLU A 1 105 ? 13.001 14.916 -22.497 1.00 74.69 105 GLU A O 1
ATOM 794 N N . MET A 1 106 ? 10.993 15.895 -22.233 1.00 77.94 106 MET A N 1
ATOM 795 C CA . MET A 1 106 ? 11.125 16.143 -20.800 1.00 77.94 106 MET A CA 1
ATOM 796 C C . MET A 1 106 ? 10.098 15.287 -20.079 1.00 77.94 106 MET A C 1
ATOM 798 O O . MET A 1 106 ? 8.922 15.266 -20.455 1.00 77.94 106 MET A O 1
ATOM 802 N N . CYS A 1 107 ? 10.537 14.607 -19.030 1.00 80.25 107 CYS A N 1
ATOM 803 C CA . CYS A 1 107 ? 9.654 13.753 -18.259 1.00 80.25 107 CYS A CA 1
ATOM 804 C C . CYS A 1 107 ? 8.627 14.565 -17.463 1.00 80.25 107 CYS A C 1
ATOM 806 O O . CYS A 1 107 ? 8.925 15.617 -16.893 1.00 80.25 107 CYS A O 1
ATOM 808 N N . ALA A 1 108 ? 7.394 14.054 -17.429 1.00 70.81 108 ALA A N 1
ATOM 809 C CA . ALA A 1 108 ? 6.272 14.671 -16.724 1.00 70.81 108 ALA A CA 1
ATOM 810 C C . ALA A 1 108 ? 6.250 14.351 -15.216 1.00 70.81 108 ALA A C 1
ATOM 812 O O . ALA A 1 108 ? 5.423 14.899 -14.493 1.00 70.81 108 ALA A O 1
ATOM 813 N N . ASP A 1 109 ? 7.164 13.504 -14.738 1.00 65.25 109 ASP A N 1
ATOM 814 C CA . ASP A 1 109 ? 7.272 13.036 -13.348 1.00 65.25 109 ASP A CA 1
ATOM 815 C C . ASP A 1 109 ? 7.876 14.075 -12.381 1.00 65.25 109 ASP A C 1
ATOM 817 O O . ASP A 1 109 ? 8.111 13.790 -11.211 1.00 65.25 109 ASP A O 1
ATOM 821 N N . GLY A 1 110 ? 8.144 15.295 -12.856 1.00 61.12 110 GLY A N 1
ATOM 822 C CA . GLY A 1 110 ? 8.709 16.372 -12.043 1.00 61.12 110 GLY A CA 1
ATOM 823 C C . GLY A 1 110 ? 10.217 16.261 -11.799 1.00 61.12 110 GLY A C 1
ATOM 824 O O . GLY A 1 110 ? 10.782 17.162 -11.180 1.00 61.12 110 GLY A O 1
ATOM 825 N N . SER A 1 111 ? 10.889 15.232 -12.334 1.00 66.31 111 SER A N 1
ATOM 826 C CA . SER A 1 111 ? 12.354 15.090 -12.275 1.00 66.31 111 SER A CA 1
ATOM 827 C C . SER A 1 111 ? 13.092 16.198 -13.040 1.00 66.31 111 SER A C 1
ATOM 829 O O . SER A 1 111 ? 14.266 16.467 -12.780 1.00 66.31 111 SER A O 1
ATOM 831 N N . GLY A 1 112 ? 12.410 16.866 -13.980 1.00 62.47 112 GLY A N 1
ATOM 832 C CA . GLY A 1 112 ? 12.949 17.978 -14.770 1.00 62.47 112 GLY A CA 1
ATOM 833 C C . GLY A 1 112 ? 14.082 17.583 -15.726 1.00 62.47 112 GLY A C 1
ATOM 834 O O . GLY A 1 112 ? 14.694 18.466 -16.329 1.00 62.47 112 GLY A O 1
ATOM 835 N N . GLY A 1 113 ? 14.368 16.285 -15.854 1.00 72.38 113 GLY A N 1
ATOM 836 C CA . GLY A 1 113 ? 15.393 15.739 -16.735 1.00 72.38 113 GLY A CA 1
ATOM 837 C C . GLY A 1 113 ? 14.892 15.508 -18.161 1.00 72.38 113 GLY A C 1
ATOM 838 O O . GLY A 1 113 ? 13.697 15.307 -18.396 1.00 72.38 113 GLY A O 1
ATOM 839 N N . ASN A 1 114 ? 15.831 15.512 -19.112 1.00 81.12 114 ASN A N 1
ATOM 840 C CA . ASN A 1 114 ? 15.583 14.970 -20.445 1.00 81.12 114 ASN A CA 1
ATOM 841 C C . ASN A 1 114 ? 15.416 13.450 -20.331 1.00 81.12 114 ASN A C 1
ATOM 843 O O . ASN A 1 114 ? 16.295 12.761 -19.803 1.00 81.12 114 ASN A O 1
ATOM 847 N N . GLY A 1 115 ? 14.299 12.937 -20.825 1.00 86.25 115 GLY A N 1
ATOM 848 C CA . GLY A 1 115 ? 13.990 11.520 -20.770 1.00 86.25 115 GLY A CA 1
ATOM 849 C C . GLY A 1 115 ? 12.656 11.196 -21.427 1.00 86.25 115 GLY A C 1
ATOM 850 O O . GLY A 1 115 ? 11.887 12.092 -21.777 1.00 86.25 115 GLY A O 1
ATOM 851 N N . CYS A 1 116 ? 12.379 9.904 -21.583 1.00 87.69 116 CYS A N 1
ATOM 852 C CA . CYS A 1 116 ? 11.092 9.439 -22.082 1.00 87.69 116 CYS A CA 1
ATOM 853 C C . CYS A 1 116 ? 10.229 8.931 -20.937 1.00 87.69 116 CYS A C 1
ATOM 855 O O . CYS A 1 116 ? 10.708 8.226 -20.048 1.00 87.69 116 CYS A O 1
ATOM 857 N N . ASN A 1 117 ? 8.934 9.232 -20.996 1.00 87.06 117 ASN A N 1
ATOM 858 C CA . ASN A 1 117 ? 7.996 8.747 -19.996 1.00 87.06 117 ASN A CA 1
ATOM 859 C C . ASN A 1 117 ? 7.587 7.296 -20.291 1.00 87.06 117 ASN A C 1
ATOM 861 O O . ASN A 1 117 ? 7.094 6.987 -21.380 1.00 87.06 117 ASN A O 1
ATOM 865 N N . ILE A 1 118 ? 7.763 6.416 -19.309 1.00 85.44 118 ILE A N 1
ATOM 866 C CA . ILE A 1 118 ? 7.239 5.055 -19.332 1.00 85.44 118 ILE A CA 1
ATOM 867 C C . ILE A 1 118 ? 6.049 4.996 -18.385 1.00 85.44 118 ILE A C 1
ATOM 869 O O . ILE A 1 118 ? 6.179 5.303 -17.204 1.00 85.44 118 ILE A O 1
ATOM 873 N N . ASN A 1 119 ? 4.903 4.568 -18.917 1.00 85.75 119 ASN A N 1
ATOM 874 C CA . ASN A 1 119 ? 3.675 4.394 -18.152 1.00 85.75 119 ASN A CA 1
ATOM 875 C C . ASN A 1 119 ? 3.284 2.914 -18.110 1.00 85.75 119 ASN A C 1
ATOM 877 O O . ASN A 1 119 ? 3.219 2.262 -19.155 1.00 85.75 119 ASN A O 1
ATOM 881 N N . ILE A 1 120 ? 2.996 2.403 -16.916 1.00 85.19 120 ILE A N 1
ATOM 882 C CA . ILE A 1 120 ? 2.484 1.052 -16.680 1.00 85.19 120 ILE A CA 1
ATOM 883 C C . ILE A 1 120 ? 1.128 1.178 -15.994 1.00 85.19 120 ILE A C 1
ATOM 885 O O . ILE A 1 120 ? 1.048 1.639 -14.857 1.00 85.19 120 ILE A O 1
ATOM 889 N N . GLY A 1 121 ? 0.070 0.762 -16.689 1.00 83.50 121 GLY A N 1
ATOM 890 C CA . GLY A 1 121 ? -1.289 0.781 -16.158 1.00 83.50 121 GLY A CA 1
ATOM 891 C C . GLY A 1 121 ? -1.484 -0.199 -15.001 1.00 83.50 121 GLY A C 1
ATOM 892 O O . GLY A 1 121 ? -0.742 -1.171 -14.847 1.00 83.50 121 GLY A O 1
ATOM 893 N N . ILE A 1 122 ? -2.518 0.037 -14.197 1.00 84.31 122 ILE A N 1
ATOM 894 C CA . ILE A 1 122 ? -2.989 -0.920 -13.191 1.00 84.31 122 ILE A CA 1
ATOM 895 C C . ILE A 1 122 ? -4.059 -1.786 -13.853 1.00 84.31 122 ILE A C 1
ATOM 897 O O . ILE A 1 122 ? -5.086 -1.276 -14.290 1.00 84.31 122 ILE A O 1
ATOM 901 N N . GLY A 1 123 ? -3.817 -3.092 -13.922 1.00 82.69 123 GLY A N 1
ATOM 902 C CA . GLY A 1 123 ? -4.755 -4.068 -14.474 1.00 82.69 123 GLY A CA 1
ATOM 903 C C . GLY A 1 123 ? -5.833 -4.514 -13.480 1.00 82.69 123 GLY A C 1
ATOM 904 O O . GLY A 1 123 ? -6.870 -5.022 -13.901 1.00 82.69 123 GLY A O 1
ATOM 905 N N . GLY A 1 124 ? -5.606 -4.340 -12.173 1.00 83.69 124 GLY A N 1
ATOM 906 C CA . GLY A 1 124 ? -6.612 -4.585 -11.137 1.00 83.69 124 GLY A CA 1
ATOM 907 C C . GLY A 1 124 ? -6.032 -4.690 -9.729 1.00 83.69 124 GLY A C 1
ATOM 908 O O . GLY A 1 124 ? -4.815 -4.777 -9.550 1.00 83.69 124 GLY A O 1
ATOM 909 N N . VAL A 1 125 ? -6.917 -4.708 -8.731 1.00 83.25 125 VAL A N 1
ATOM 910 C CA . VAL A 1 125 ? -6.573 -4.936 -7.321 1.00 83.25 125 VAL A CA 1
ATOM 911 C C . VAL A 1 125 ? -7.457 -6.035 -6.749 1.00 83.25 125 VAL A C 1
ATOM 913 O O . VAL A 1 125 ? -8.657 -6.062 -7.000 1.00 83.25 125 VAL A O 1
ATOM 916 N N . ASP A 1 126 ? -6.844 -6.932 -5.988 1.00 87.56 126 ASP A N 1
ATOM 917 C CA . ASP A 1 126 ? -7.475 -8.105 -5.386 1.00 87.56 126 ASP A CA 1
ATOM 918 C C . ASP A 1 126 ? -7.133 -8.166 -3.887 1.00 87.56 126 ASP A C 1
ATOM 920 O O . ASP A 1 126 ? -5.981 -7.942 -3.503 1.00 87.56 126 ASP A O 1
ATOM 924 N N . LEU A 1 127 ? -8.123 -8.428 -3.029 1.00 88.44 127 LEU A N 1
ATOM 925 C CA . LEU A 1 127 ? -7.978 -8.510 -1.576 1.00 88.44 127 LEU A CA 1
ATOM 926 C C . LEU A 1 127 ? -8.300 -9.918 -1.076 1.00 88.44 127 LEU A C 1
ATOM 928 O O . LEU A 1 127 ? -9.448 -10.344 -0.959 1.00 88.44 127 LEU A O 1
ATOM 932 N N . GLN A 1 128 ? -7.271 -10.630 -0.635 1.00 90.94 128 GLN A N 1
ATOM 933 C CA . GLN A 1 128 ? -7.425 -11.989 -0.136 1.00 90.94 128 GLN A CA 1
ATOM 934 C C . GLN A 1 128 ? -7.275 -12.049 1.374 1.00 90.94 128 GLN A C 1
ATOM 936 O O . GLN A 1 128 ? -6.296 -11.578 1.949 1.00 90.94 128 GLN A O 1
ATOM 941 N N . ALA A 1 129 ? -8.220 -12.720 2.024 1.00 91.94 129 ALA A N 1
ATOM 942 C CA . ALA A 1 129 ? -8.060 -13.131 3.407 1.00 91.94 129 ALA A CA 1
ATOM 943 C C . ALA A 1 129 ? -7.162 -14.381 3.452 1.00 91.94 129 ALA A C 1
ATOM 945 O O . ALA A 1 129 ? -7.563 -15.462 3.015 1.00 91.94 129 ALA A O 1
ATOM 946 N N . VAL A 1 130 ? -5.947 -14.228 3.976 1.00 93.06 130 VAL A N 1
ATOM 947 C CA . VAL A 1 130 ? -4.944 -15.286 4.113 1.00 93.06 130 VAL A CA 1
ATOM 948 C C . VAL A 1 130 ? -4.874 -15.732 5.571 1.00 93.06 130 VAL A C 1
ATOM 950 O O . VAL A 1 130 ? -4.531 -14.963 6.468 1.00 93.06 130 VAL A O 1
ATOM 953 N N . GLU A 1 131 ? -5.202 -16.998 5.819 1.00 91.12 131 GLU A N 1
ATOM 954 C CA . GLU A 1 131 ? -5.174 -17.555 7.172 1.00 91.12 131 GLU A CA 1
ATOM 955 C C . GLU A 1 131 ? -3.745 -17.544 7.764 1.00 91.12 131 GLU A C 1
ATOM 957 O O . GLU A 1 131 ? -2.762 -17.749 7.038 1.00 91.12 131 GLU A O 1
ATOM 962 N N . PRO A 1 132 ? -3.603 -17.370 9.090 1.00 89.81 132 PRO A N 1
ATOM 963 C CA . PRO A 1 132 ? -4.676 -17.189 10.080 1.00 89.81 132 PRO A CA 1
ATOM 964 C C . PRO A 1 132 ? -5.073 -15.725 10.345 1.00 89.81 132 PRO A C 1
ATOM 966 O O . PRO A 1 132 ? -6.078 -15.477 11.008 1.00 89.81 132 PRO A O 1
ATOM 969 N N . ASP A 1 133 ? -4.288 -14.761 9.879 1.00 91.44 133 ASP A N 1
ATOM 970 C CA . ASP A 1 133 ? -4.270 -13.403 10.431 1.00 91.44 133 ASP A CA 1
ATOM 971 C C . ASP A 1 133 ? -3.830 -12.334 9.421 1.00 91.44 133 ASP A C 1
ATOM 973 O O . ASP A 1 133 ? -3.378 -11.259 9.808 1.00 91.44 133 ASP A O 1
ATOM 977 N N . ARG A 1 134 ? -3.938 -12.606 8.117 1.00 92.69 134 ARG A N 1
ATOM 978 C CA . ARG A 1 134 ? -3.438 -11.706 7.073 1.00 92.69 134 ARG A CA 1
ATOM 979 C C . ARG A 1 134 ? -4.517 -11.289 6.085 1.00 92.69 134 ARG A C 1
ATOM 981 O O . ARG A 1 134 ? -5.350 -12.090 5.666 1.00 92.69 134 ARG A O 1
ATOM 988 N N . LEU A 1 135 ? -4.462 -10.030 5.669 1.00 91.00 135 LEU A N 1
ATOM 989 C CA . LEU A 1 135 ? -5.128 -9.537 4.467 1.00 91.00 135 LEU A CA 1
ATOM 990 C C . LEU A 1 135 ? -4.055 -9.217 3.436 1.00 91.00 135 LEU A C 1
ATOM 992 O O . LEU A 1 135 ? -3.197 -8.377 3.683 1.00 91.00 135 LEU A O 1
ATOM 996 N N . ARG A 1 136 ? -4.100 -9.885 2.290 1.00 90.75 136 ARG A N 1
ATOM 997 C CA . ARG A 1 136 ? -3.194 -9.640 1.175 1.00 90.75 136 ARG A CA 1
ATOM 998 C C . ARG A 1 136 ? -3.876 -8.748 0.156 1.00 90.75 136 ARG A C 1
ATOM 1000 O O . ARG A 1 136 ? -4.864 -9.168 -0.437 1.00 90.75 136 ARG A O 1
ATOM 1007 N N . ALA A 1 137 ? -3.320 -7.570 -0.079 1.00 87.88 137 ALA A N 1
ATOM 1008 C CA . ALA A 1 137 ? -3.657 -6.747 -1.229 1.00 87.88 137 ALA A CA 1
ATOM 1009 C C . ALA A 1 137 ? -2.701 -7.076 -2.376 1.00 87.88 137 ALA A C 1
ATOM 1011 O O . ALA A 1 137 ? -1.490 -6.958 -2.222 1.00 87.88 137 ALA A O 1
ATOM 1012 N N . THR A 1 138 ? -3.235 -7.505 -3.515 1.00 89.06 138 THR A N 1
ATOM 1013 C CA . THR A 1 138 ? -2.459 -7.771 -4.728 1.00 89.06 138 THR A CA 1
ATOM 1014 C C . THR A 1 138 ? -2.834 -6.752 -5.789 1.00 89.06 138 THR A C 1
ATOM 1016 O O . THR A 1 138 ? -3.945 -6.780 -6.311 1.00 89.06 138 THR A O 1
ATOM 1019 N N . VAL A 1 139 ? -1.904 -5.864 -6.126 1.00 85.50 139 VAL A N 1
ATOM 1020 C CA . VAL A 1 139 ? -2.040 -4.929 -7.246 1.00 85.50 139 VAL A CA 1
ATOM 1021 C C . VAL A 1 139 ? -1.397 -5.567 -8.467 1.00 85.50 139 VAL A C 1
ATOM 1023 O O . VAL A 1 139 ? -0.211 -5.883 -8.452 1.00 85.50 139 VAL A O 1
ATOM 1026 N N . THR A 1 140 ? -2.169 -5.790 -9.524 1.00 87.88 140 THR A N 1
ATOM 1027 C CA . THR A 1 140 ? -1.650 -6.324 -10.787 1.00 87.88 140 THR A CA 1
ATOM 1028 C C . THR A 1 140 ? -1.398 -5.178 -11.746 1.00 87.88 140 THR A C 1
ATOM 1030 O O . THR A 1 140 ? -2.326 -4.450 -12.086 1.00 87.88 140 THR A O 1
ATOM 1033 N N . PHE A 1 141 ? -0.161 -5.033 -12.208 1.00 86.62 141 PHE A N 1
ATOM 1034 C CA . PHE A 1 141 ? 0.200 -4.074 -13.245 1.00 86.62 141 PHE A CA 1
ATOM 1035 C C . PHE A 1 141 ? 0.043 -4.692 -14.637 1.00 86.62 141 PHE A C 1
ATOM 1037 O O . PHE A 1 141 ? 0.239 -5.895 -14.830 1.00 86.62 141 PHE A O 1
ATOM 1044 N N . GLU A 1 142 ? -0.346 -3.873 -15.610 1.00 90.00 142 GLU A N 1
ATOM 1045 C CA . GLU A 1 142 ? -0.484 -4.282 -17.005 1.00 90.00 142 GLU A CA 1
ATOM 1046 C C . GLU A 1 142 ? 0.876 -4.591 -17.647 1.00 90.00 142 GLU A C 1
ATOM 1048 O O . GLU A 1 142 ? 1.941 -4.274 -17.116 1.00 90.00 142 GLU A O 1
ATOM 1053 N N . GLN A 1 143 ? 0.842 -5.216 -18.826 1.00 90.00 143 GLN A N 1
ATOM 1054 C CA . GLN A 1 143 ? 2.051 -5.436 -19.615 1.00 90.00 143 GLN A CA 1
ATOM 1055 C C . GLN A 1 143 ? 2.722 -4.106 -19.986 1.00 90.00 143 GLN A C 1
ATOM 1057 O O . GLN A 1 143 ? 2.080 -3.174 -20.476 1.00 90.00 143 GLN A O 1
ATOM 1062 N N . LEU A 1 144 ? 4.038 -4.043 -19.812 1.00 88.06 144 LEU A N 1
ATOM 1063 C CA . LEU A 1 144 ? 4.846 -2.916 -20.251 1.00 88.06 144 LEU A CA 1
ATOM 1064 C C . LEU A 1 144 ? 5.095 -3.040 -21.758 1.00 88.06 144 LEU A C 1
ATOM 1066 O O . LEU A 1 144 ? 5.613 -4.050 -22.230 1.00 88.06 144 LEU A O 1
ATOM 1070 N N . SER A 1 145 ? 4.745 -2.005 -22.518 1.00 90.38 145 SER A N 1
ATOM 1071 C CA . SER A 1 145 ? 5.065 -1.902 -23.945 1.00 90.38 145 SER A CA 1
ATOM 1072 C C . SER A 1 145 ? 5.416 -0.458 -24.286 1.00 90.38 145 SER A C 1
ATOM 1074 O O . SER A 1 145 ? 4.559 0.312 -24.723 1.00 90.38 145 SER A O 1
ATOM 1076 N N . ALA A 1 146 ? 6.687 -0.101 -24.121 1.00 88.81 146 ALA A N 1
ATOM 1077 C CA . ALA A 1 146 ? 7.204 1.218 -24.469 1.00 88.81 146 ALA A CA 1
ATOM 1078 C C . ALA A 1 146 ? 8.015 1.169 -25.773 1.00 88.81 146 ALA A C 1
ATOM 1080 O O . ALA A 1 146 ? 8.703 0.182 -26.067 1.00 88.81 146 ALA A O 1
ATOM 1081 N N . ARG A 1 147 ? 7.893 2.221 -26.587 1.00 88.94 147 ARG A N 1
ATOM 1082 C CA . ARG A 1 147 ? 8.576 2.371 -27.877 1.00 88.94 147 ARG A CA 1
ATOM 1083 C C . ARG A 1 147 ? 9.107 3.791 -27.995 1.00 88.94 147 ARG A C 1
ATOM 1085 O O . ARG A 1 147 ? 8.318 4.725 -27.905 1.00 88.94 147 ARG A O 1
ATOM 1092 N N . PHE A 1 148 ? 10.402 3.929 -28.248 1.00 87.12 148 PHE A N 1
ATOM 1093 C CA . PHE A 1 148 ? 11.064 5.226 -28.380 1.00 87.12 148 PHE A CA 1
ATOM 1094 C C . PHE A 1 148 ? 11.872 5.275 -29.668 1.00 87.12 148 PHE A C 1
ATOM 1096 O O . PHE A 1 148 ? 12.591 4.325 -29.981 1.00 87.12 148 PHE A O 1
ATOM 1103 N N . ASP A 1 149 ? 11.743 6.363 -30.421 1.00 85.50 149 ASP A N 1
ATOM 1104 C CA . ASP A 1 149 ? 12.538 6.572 -31.628 1.00 85.50 149 ASP A CA 1
ATOM 1105 C C . ASP A 1 149 ? 13.983 6.930 -31.244 1.00 85.50 149 ASP A C 1
ATOM 1107 O O . ASP A 1 149 ? 14.224 7.723 -30.330 1.00 85.50 149 ASP A O 1
ATOM 1111 N N . ILE A 1 150 ? 14.949 6.340 -31.948 1.00 82.62 150 ILE A N 1
ATOM 1112 C CA . ILE A 1 150 ? 16.368 6.671 -31.804 1.00 82.62 150 ILE A CA 1
ATOM 1113 C C . ILE A 1 150 ? 16.732 7.652 -32.907 1.00 82.62 150 ILE A C 1
ATOM 1115 O O . ILE A 1 150 ? 16.617 7.343 -34.093 1.00 82.62 150 ILE A O 1
ATOM 1119 N N . ALA A 1 151 ? 17.186 8.837 -32.514 1.00 83.06 151 ALA A N 1
ATOM 1120 C CA . ALA A 1 151 ? 17.721 9.813 -33.445 1.00 83.06 151 ALA A CA 1
ATOM 1121 C C . ALA A 1 151 ? 19.192 9.494 -33.704 1.00 83.06 151 ALA A C 1
ATOM 1123 O O . ALA A 1 151 ? 19.971 9.378 -32.761 1.00 83.06 151 ALA A O 1
ATOM 1124 N N . ALA A 1 152 ? 19.578 9.372 -34.970 1.00 80.69 152 ALA A N 1
ATOM 1125 C CA . ALA A 1 152 ? 20.963 9.123 -35.338 1.00 80.69 152 ALA A CA 1
ATOM 1126 C C . ALA A 1 152 ? 21.355 9.807 -36.652 1.00 80.69 152 ALA A C 1
ATOM 1128 O O . ALA A 1 152 ? 20.500 10.056 -37.505 1.00 80.69 152 ALA A O 1
ATOM 1129 N N . ASP A 1 153 ? 22.642 10.120 -36.797 1.00 80.81 153 ASP A N 1
ATOM 1130 C CA . ASP A 1 153 ? 23.241 10.752 -37.975 1.00 80.81 153 ASP A CA 1
ATOM 1131 C C . ASP A 1 153 ? 24.417 9.896 -38.482 1.00 80.81 153 ASP A C 1
ATOM 1133 O O . ASP A 1 153 ? 25.398 9.745 -37.748 1.00 80.81 153 ASP A O 1
ATOM 1137 N N . PRO A 1 154 ? 24.344 9.302 -39.696 1.00 75.62 154 PRO A N 1
ATOM 1138 C CA . PRO A 1 154 ? 23.274 9.415 -40.697 1.00 75.62 154 PRO A CA 1
ATOM 1139 C C . PRO A 1 154 ? 21.946 8.785 -40.253 1.00 75.62 154 PRO A C 1
ATOM 1141 O O . PRO A 1 154 ? 21.932 7.796 -39.525 1.00 75.62 154 PRO A O 1
ATOM 1144 N N . VAL A 1 155 ? 20.830 9.338 -40.752 1.00 75.69 155 VAL A N 1
ATOM 1145 C CA . VAL A 1 155 ? 19.461 8.937 -40.370 1.00 75.69 155 VAL A CA 1
ATOM 1146 C C . VAL A 1 155 ? 19.253 7.430 -40.511 1.00 75.69 155 VAL A C 1
ATOM 1148 O O . VAL A 1 155 ? 19.215 6.889 -41.621 1.00 75.69 155 VAL A O 1
ATOM 1151 N N . VAL A 1 156 ? 19.053 6.773 -39.370 1.00 72.75 156 VAL A N 1
ATOM 1152 C CA . VAL A 1 156 ? 18.633 5.375 -39.255 1.00 72.75 156 VAL A CA 1
ATOM 1153 C C . VAL A 1 156 ? 17.299 5.300 -38.528 1.00 72.75 156 VAL A C 1
ATOM 1155 O O . VAL A 1 156 ? 17.054 6.016 -37.565 1.00 72.75 156 VAL A O 1
ATOM 1158 N N . ASP A 1 157 ? 16.417 4.439 -39.026 1.00 76.75 157 ASP A N 1
ATOM 1159 C CA . ASP A 1 157 ? 15.070 4.253 -38.487 1.00 76.75 157 ASP A CA 1
ATOM 1160 C C . ASP A 1 157 ? 15.082 3.052 -37.528 1.00 76.75 157 ASP A C 1
ATOM 1162 O O . ASP A 1 157 ? 14.817 1.907 -37.923 1.00 76.75 157 ASP A O 1
ATOM 1166 N N . CYS A 1 158 ? 15.501 3.317 -36.286 1.00 81.00 158 CYS A N 1
ATOM 1167 C CA . CYS A 1 158 ? 15.583 2.345 -35.198 1.00 81.00 158 CYS A CA 1
ATOM 1168 C C . CYS A 1 158 ? 14.689 2.789 -34.034 1.00 81.00 158 CYS A C 1
ATOM 1170 O O . CYS A 1 158 ? 14.656 3.967 -33.679 1.00 81.00 158 CYS A O 1
ATOM 1172 N N . ARG A 1 159 ? 14.004 1.833 -33.399 1.00 86.56 159 ARG A N 1
ATOM 1173 C CA . ARG A 1 159 ? 13.231 2.073 -32.175 1.00 86.56 159 ARG A CA 1
ATOM 1174 C C . ARG A 1 159 ? 13.733 1.226 -31.025 1.00 86.56 159 ARG A C 1
ATOM 1176 O O . ARG A 1 159 ? 13.875 0.015 -31.183 1.00 86.56 159 ARG A O 1
ATOM 1183 N N . LEU A 1 160 ? 13.910 1.844 -29.865 1.00 86.44 160 LEU A N 1
ATOM 1184 C CA . LEU A 1 160 ? 14.047 1.136 -28.602 1.00 86.44 160 LEU A CA 1
ATOM 1185 C C . LEU A 1 160 ? 12.679 0.580 -28.211 1.00 86.44 160 LEU A C 1
ATOM 1187 O O . LEU A 1 160 ? 11.714 1.327 -28.061 1.00 86.44 160 LEU A O 1
ATOM 1191 N N . ALA A 1 161 ? 12.594 -0.736 -28.072 1.00 89.00 161 ALA A N 1
ATOM 1192 C CA . ALA A 1 161 ? 11.403 -1.436 -27.637 1.00 89.00 161 ALA A CA 1
ATOM 1193 C C . ALA A 1 161 ? 11.654 -2.099 -26.289 1.00 89.00 161 ALA A C 1
ATOM 1195 O O . ALA A 1 161 ? 12.542 -2.940 -26.167 1.00 89.00 161 ALA A O 1
ATOM 1196 N N . ILE A 1 162 ? 10.843 -1.723 -25.305 1.00 88.88 162 ILE A N 1
ATOM 1197 C CA . ILE A 1 162 ? 10.847 -2.293 -23.962 1.00 88.88 162 ILE A CA 1
ATOM 1198 C C . ILE A 1 162 ? 9.517 -3.017 -23.798 1.00 88.88 162 ILE A C 1
ATOM 1200 O O . ILE A 1 162 ? 8.456 -2.390 -23.821 1.00 88.88 162 ILE A O 1
ATOM 1204 N N . ASP A 1 163 ? 9.588 -4.337 -23.708 1.00 89.94 163 ASP A N 1
ATOM 1205 C CA . ASP A 1 163 ? 8.451 -5.229 -23.528 1.00 89.94 163 ASP A CA 1
ATOM 1206 C C . ASP A 1 163 ? 8.600 -5.947 -22.184 1.00 89.94 163 ASP A C 1
ATOM 1208 O O . ASP A 1 163 ? 9.667 -6.469 -21.880 1.00 89.94 163 ASP A O 1
ATOM 1212 N N . GLY A 1 164 ? 7.542 -6.013 -21.387 1.00 87.81 164 GLY A N 1
ATOM 1213 C CA . GLY A 1 164 ? 7.533 -6.761 -20.133 1.00 87.81 164 GLY A CA 1
ATOM 1214 C C . GLY A 1 164 ? 6.153 -7.346 -19.863 1.00 87.81 164 GLY A C 1
ATOM 1215 O O . GLY A 1 164 ? 5.151 -6.706 -20.199 1.00 87.81 164 GLY A O 1
ATOM 1216 N N . PRO A 1 165 ? 6.053 -8.553 -19.283 1.00 89.44 165 PRO A N 1
ATOM 1217 C CA . PRO A 1 165 ? 4.765 -9.050 -18.829 1.00 89.44 165 PRO A CA 1
ATOM 1218 C C . PRO A 1 165 ? 4.221 -8.159 -17.707 1.00 89.44 165 PRO A C 1
ATOM 1220 O O . PRO A 1 165 ? 4.978 -7.488 -17.004 1.00 89.44 165 PRO A O 1
ATOM 1223 N N . GLY A 1 166 ? 2.900 -8.177 -17.531 1.00 87.12 166 GLY A N 1
ATOM 1224 C CA . GLY A 1 166 ? 2.294 -7.611 -16.331 1.00 87.12 166 GLY A CA 1
ATOM 1225 C C . GLY A 1 166 ? 2.781 -8.361 -15.095 1.00 87.12 166 GLY A C 1
ATOM 1226 O O . GLY A 1 166 ? 2.983 -9.579 -15.147 1.00 87.12 166 GLY A O 1
ATOM 1227 N N . PHE A 1 167 ? 2.986 -7.640 -13.999 1.00 87.56 167 PHE A N 1
ATOM 1228 C CA . PHE A 1 167 ? 3.515 -8.202 -12.762 1.00 87.56 167 PHE A CA 1
ATOM 1229 C C . PHE A 1 167 ? 2.598 -7.866 -11.579 1.00 87.56 167 PHE A C 1
ATOM 1231 O O . PHE A 1 167 ? 2.099 -6.742 -11.482 1.00 87.56 167 PHE A O 1
ATOM 1238 N N . PRO A 1 168 ? 2.344 -8.826 -10.676 1.00 88.94 168 PRO A N 1
ATOM 1239 C CA . PRO A 1 168 ? 1.632 -8.562 -9.438 1.00 88.94 168 PRO A CA 1
ATOM 1240 C C . PRO A 1 168 ? 2.588 -8.068 -8.345 1.00 88.94 168 PRO A C 1
ATOM 1242 O O . PRO A 1 168 ? 3.706 -8.569 -8.205 1.00 88.94 168 PRO A O 1
ATOM 1245 N N . VAL A 1 169 ? 2.110 -7.130 -7.532 1.00 87.31 169 VAL A N 1
ATOM 1246 C CA . VAL A 1 169 ? 2.735 -6.681 -6.284 1.00 87.31 169 VAL A CA 1
ATOM 1247 C C . VAL A 1 169 ? 1.794 -7.034 -5.140 1.00 87.31 169 VAL A C 1
ATOM 1249 O O . VAL A 1 169 ? 0.663 -6.553 -5.091 1.00 87.31 169 VAL A O 1
ATOM 1252 N N . GLY A 1 170 ? 2.244 -7.910 -4.245 1.00 89.00 170 GLY A N 1
ATOM 1253 C CA . GLY A 1 170 ? 1.496 -8.342 -3.069 1.00 89.00 170 GLY A CA 1
ATOM 1254 C C . GLY A 1 170 ? 1.979 -7.637 -1.807 1.00 89.00 170 GLY A C 1
ATOM 1255 O O . GLY A 1 170 ? 3.175 -7.637 -1.529 1.00 89.00 170 GLY A O 1
ATOM 1256 N N . ILE A 1 171 ? 1.053 -7.092 -1.025 1.00 87.81 171 ILE A N 1
ATOM 1257 C CA . ILE A 1 171 ? 1.307 -6.446 0.266 1.00 87.81 171 ILE A CA 1
ATOM 1258 C C . ILE A 1 171 ? 0.466 -7.168 1.313 1.00 87.81 171 ILE A C 1
ATOM 1260 O O . ILE A 1 171 ? -0.755 -7.266 1.166 1.00 87.81 171 ILE A O 1
ATOM 1264 N N . ASP A 1 172 ? 1.104 -7.666 2.371 1.00 90.44 172 ASP A N 1
ATOM 1265 C CA . ASP A 1 172 ? 0.397 -8.321 3.471 1.00 90.44 172 ASP A CA 1
ATOM 1266 C C . ASP A 1 172 ? 0.186 -7.337 4.624 1.00 90.44 172 ASP A C 1
ATOM 1268 O O . ASP A 1 172 ? 1.139 -6.802 5.186 1.00 90.44 172 ASP A O 1
ATOM 1272 N N . LEU A 1 173 ? -1.070 -7.158 5.027 1.00 89.06 173 LEU A N 1
ATOM 1273 C CA . LEU A 1 173 ? -1.442 -6.545 6.293 1.00 89.06 173 LEU A CA 1
ATOM 1274 C C . LEU A 1 173 ? -1.633 -7.654 7.329 1.00 89.06 173 LEU A C 1
ATOM 1276 O O . LEU A 1 173 ? -2.574 -8.448 7.252 1.00 89.06 173 LEU A O 1
ATOM 1280 N N . LEU A 1 174 ? -0.729 -7.704 8.299 1.00 91.38 174 LEU A N 1
ATOM 1281 C CA . LEU A 1 174 ? -0.789 -8.574 9.466 1.00 91.38 174 LEU A CA 1
ATOM 1282 C C . LEU A 1 174 ? -1.738 -7.965 10.496 1.00 91.38 174 LEU A C 1
ATOM 1284 O O . LEU A 1 174 ? -1.592 -6.808 10.889 1.00 91.38 174 LEU A O 1
ATOM 1288 N N . LEU A 1 175 ? -2.704 -8.757 10.941 1.00 90.69 175 LEU A N 1
ATOM 1289 C CA . LEU A 1 175 ? -3.720 -8.363 11.902 1.00 90.69 175 LEU A CA 1
ATOM 1290 C C . LEU A 1 175 ? -3.389 -8.972 13.259 1.00 90.69 175 LEU A C 1
ATOM 1292 O O . LEU A 1 175 ? -3.177 -10.176 13.373 1.00 90.69 175 LEU A O 1
ATOM 1296 N N . SER A 1 176 ? -3.399 -8.166 14.315 1.00 90.25 176 SER A N 1
ATOM 1297 C CA . SER A 1 176 ? -3.161 -8.675 15.666 1.00 90.25 176 SER A CA 1
ATOM 1298 C C . SER A 1 176 ? -3.995 -7.953 16.717 1.00 90.25 176 SER A C 1
ATOM 1300 O O . SER A 1 176 ? -4.525 -6.872 16.480 1.00 90.25 176 SER A O 1
ATOM 1302 N N . THR A 1 177 ? -4.135 -8.579 17.886 1.00 88.81 177 THR A N 1
ATOM 1303 C CA . THR A 1 177 ? -4.758 -7.978 19.074 1.00 88.81 177 THR A CA 1
ATOM 1304 C C . THR A 1 177 ? -3.839 -8.180 20.280 1.00 88.81 177 THR A C 1
ATOM 1306 O O . THR A 1 177 ? -4.050 -9.132 21.041 1.00 88.81 177 THR A O 1
ATOM 1309 N N . PRO A 1 178 ? -2.768 -7.378 20.419 1.00 81.31 178 PRO A N 1
ATOM 1310 C CA . PRO A 1 178 ? -1.753 -7.589 21.445 1.00 81.31 178 PRO A CA 1
ATOM 1311 C C . PRO A 1 178 ? -2.299 -7.364 22.862 1.00 81.31 178 PRO A C 1
ATOM 1313 O O . PRO A 1 178 ? -3.131 -6.491 23.106 1.00 81.31 178 PRO A O 1
ATOM 1316 N N . ASP A 1 179 ? -1.808 -8.148 23.820 1.00 79.44 179 ASP A N 1
ATOM 1317 C CA . ASP A 1 179 ? -2.069 -7.919 25.243 1.00 79.44 179 ASP A CA 1
ATOM 1318 C C . ASP A 1 179 ? -1.292 -6.688 25.758 1.00 79.44 179 ASP A C 1
ATOM 1320 O O . ASP A 1 179 ? -0.200 -6.401 25.263 1.00 79.44 179 ASP A O 1
ATOM 1324 N N . PRO A 1 180 ? -1.790 -5.981 26.793 1.00 75.38 180 PRO A N 1
ATOM 1325 C CA . PRO A 1 180 ? -2.997 -6.280 27.573 1.00 75.38 180 PRO A CA 1
ATOM 1326 C C . PRO A 1 180 ? -4.277 -5.620 27.039 1.00 75.38 180 PRO A C 1
ATOM 1328 O O . PRO A 1 180 ? -5.364 -5.951 27.510 1.00 75.38 180 PRO A O 1
ATOM 1331 N N . THR A 1 181 ? -4.173 -4.673 26.102 1.00 76.56 181 THR A N 1
ATOM 1332 C CA . THR A 1 181 ? -5.325 -3.874 25.650 1.00 76.56 181 THR A CA 1
ATOM 1333 C C . THR A 1 181 ? -6.264 -4.680 24.756 1.00 76.56 181 THR A C 1
ATOM 1335 O O . THR A 1 181 ? -7.484 -4.523 24.836 1.00 76.56 181 THR A O 1
ATOM 1338 N N . ARG A 1 182 ? -5.700 -5.611 23.975 1.00 84.62 182 ARG A N 1
ATOM 1339 C CA . ARG A 1 182 ? -6.381 -6.440 22.976 1.00 84.62 182 ARG A CA 1
ATOM 1340 C C . ARG A 1 182 ? -7.081 -5.619 21.893 1.00 84.62 182 ARG A C 1
ATOM 1342 O O . ARG A 1 182 ? -8.016 -6.130 21.288 1.00 84.62 182 ARG A O 1
ATOM 1349 N N . ASP A 1 183 ? -6.664 -4.386 21.635 1.00 83.94 183 ASP A N 1
ATOM 1350 C CA . ASP A 1 183 ? -7.189 -3.587 20.520 1.00 83.94 183 ASP A CA 1
ATOM 1351 C C . ASP A 1 183 ? -6.688 -4.142 19.179 1.00 83.94 183 ASP A C 1
ATOM 1353 O O . ASP A 1 183 ? -5.609 -4.730 19.119 1.00 83.94 183 ASP A O 1
ATOM 1357 N N . LEU A 1 184 ? -7.469 -4.000 18.103 1.00 85.88 184 LEU A N 1
ATOM 1358 C CA . LEU A 1 184 ? -7.018 -4.401 16.768 1.00 85.88 184 LEU A CA 1
ATOM 1359 C C . LEU A 1 184 ? -5.852 -3.512 16.323 1.00 85.88 184 LEU A C 1
ATOM 1361 O O . LEU A 1 184 ? -5.929 -2.291 16.390 1.00 85.88 184 LEU A O 1
ATOM 1365 N N . THR A 1 185 ? -4.781 -4.127 15.841 1.00 82.19 185 THR A N 1
ATOM 1366 C CA . THR A 1 185 ? -3.618 -3.444 15.272 1.00 82.19 185 THR A CA 1
ATOM 1367 C C . THR A 1 185 ? -3.268 -4.066 13.927 1.00 82.19 185 THR A C 1
ATOM 1369 O O . THR A 1 185 ? -3.460 -5.268 13.716 1.00 82.19 185 THR A O 1
ATOM 1372 N N . PHE A 1 186 ? -2.742 -3.236 13.029 1.00 85.75 186 PHE A N 1
ATOM 1373 C CA . PHE A 1 186 ? -2.260 -3.637 11.715 1.00 85.75 186 PHE A CA 1
ATOM 1374 C C . PHE A 1 186 ? -0.743 -3.467 11.652 1.00 85.75 186 PHE A C 1
ATOM 1376 O O . PHE A 1 186 ? -0.189 -2.515 12.199 1.00 85.75 186 PHE A O 1
ATOM 1383 N N . THR A 1 187 ? -0.061 -4.377 10.973 1.00 83.69 187 THR A N 1
ATOM 1384 C CA . THR A 1 187 ? 1.364 -4.251 10.659 1.00 83.69 187 THR A CA 1
ATOM 1385 C C . THR A 1 187 ? 1.564 -4.622 9.203 1.00 83.69 187 THR A C 1
ATOM 1387 O O . THR A 1 187 ? 1.042 -5.636 8.750 1.00 83.69 187 THR A O 1
ATOM 1390 N N . LEU A 1 188 ? 2.299 -3.807 8.457 1.00 84.62 188 LEU A N 1
ATOM 1391 C CA . LEU A 1 188 ? 2.649 -4.139 7.082 1.00 84.62 188 LEU A CA 1
ATOM 1392 C C . LEU A 1 188 ? 3.813 -5.128 7.068 1.00 84.62 188 LEU A C 1
ATOM 1394 O O . LEU A 1 188 ? 4.797 -4.938 7.781 1.00 84.62 188 LEU A O 1
ATOM 1398 N N . ALA A 1 189 ? 3.700 -6.172 6.254 1.00 86.44 189 ALA A N 1
ATOM 1399 C CA . ALA A 1 189 ? 4.847 -6.968 5.845 1.00 86.44 189 ALA A CA 1
ATOM 1400 C C . ALA A 1 189 ? 5.505 -6.351 4.605 1.00 86.44 189 ALA A C 1
ATOM 1402 O O . ALA A 1 189 ? 4.871 -5.589 3.870 1.00 86.44 189 ALA A O 1
ATOM 1403 N N . ASP A 1 190 ? 6.750 -6.747 4.348 1.00 84.12 190 ASP A N 1
ATOM 1404 C CA . ASP A 1 190 ? 7.476 -6.329 3.153 1.00 84.12 190 ASP A CA 1
ATOM 1405 C C . ASP A 1 190 ? 6.716 -6.733 1.875 1.00 84.12 190 ASP A C 1
ATOM 1407 O O . ASP A 1 190 ? 6.187 -7.854 1.794 1.00 84.12 190 ASP A O 1
ATOM 1411 N N . PRO A 1 191 ? 6.652 -5.846 0.866 1.00 84.94 191 PRO A N 1
ATOM 1412 C CA . PRO A 1 191 ? 5.996 -6.153 -0.391 1.00 84.94 191 PRO A CA 1
ATOM 1413 C C . PRO A 1 191 ? 6.727 -7.287 -1.120 1.00 84.94 191 PRO A C 1
ATOM 1415 O O . PRO A 1 191 ? 7.953 -7.376 -1.126 1.00 84.94 191 PRO A O 1
ATOM 1418 N N . ASN A 1 192 ? 5.961 -8.150 -1.782 1.00 84.19 192 ASN A N 1
ATOM 1419 C CA . ASN A 1 192 ? 6.481 -9.221 -2.623 1.00 84.19 192 ASN A CA 1
ATOM 1420 C C . ASN A 1 192 ? 6.130 -8.950 -4.087 1.00 84.19 192 ASN A C 1
ATOM 1422 O O . ASN A 1 192 ? 4.955 -8.811 -4.434 1.00 84.19 192 ASN A O 1
ATOM 1426 N N . TYR A 1 193 ? 7.144 -8.917 -4.946 1.00 83.56 193 TYR A N 1
ATOM 1427 C CA . TYR A 1 193 ? 7.001 -8.715 -6.381 1.00 83.56 193 TYR A CA 1
ATOM 1428 C C . TYR A 1 193 ? 8.024 -9.556 -7.150 1.00 83.56 193 TYR A C 1
ATOM 1430 O O . TYR A 1 193 ? 9.113 -9.856 -6.663 1.00 83.56 193 TYR A O 1
ATOM 1438 N N . MET A 1 194 ? 7.671 -9.949 -8.374 1.00 71.81 194 MET A N 1
ATOM 1439 C CA . MET A 1 194 ? 8.567 -10.677 -9.274 1.00 71.81 194 MET A CA 1
ATOM 1440 C C . MET A 1 194 ? 8.606 -9.976 -10.629 1.00 71.81 194 MET A C 1
ATOM 1442 O O . MET A 1 194 ? 7.695 -10.130 -11.440 1.00 71.81 194 MET A O 1
ATOM 1446 N N . LEU A 1 195 ? 9.680 -9.227 -10.879 1.00 70.38 195 LEU A N 1
ATOM 1447 C CA . LEU A 1 195 ? 10.021 -8.721 -12.205 1.00 70.38 195 LEU A CA 1
ATOM 1448 C C . LEU A 1 195 ? 11.238 -9.491 -12.714 1.00 70.38 195 LEU A C 1
ATOM 1450 O O . LEU A 1 195 ? 12.335 -9.333 -12.190 1.00 70.38 195 LEU A O 1
ATOM 1454 N N . SER A 1 196 ? 11.051 -10.381 -13.688 1.00 64.62 196 SER A N 1
ATOM 1455 C CA . SER A 1 196 ? 12.151 -11.226 -14.190 1.00 64.62 196 SER A CA 1
ATOM 1456 C C . SER A 1 196 ? 12.300 -11.230 -15.709 1.00 64.62 196 SER A C 1
ATOM 1458 O O . SER A 1 196 ? 13.339 -11.649 -16.204 1.00 64.62 196 SER A O 1
ATOM 1460 N N . ASP A 1 197 ? 11.314 -10.719 -16.447 1.00 76.19 197 ASP A N 1
ATOM 1461 C CA . ASP A 1 197 ? 11.191 -10.984 -17.886 1.00 76.19 197 ASP A CA 1
ATOM 1462 C C . ASP A 1 197 ? 11.035 -9.700 -18.718 1.00 76.19 197 ASP A C 1
ATOM 1464 O O . ASP A 1 197 ? 10.178 -9.606 -19.598 1.00 76.19 197 ASP A O 1
ATOM 1468 N N . LEU A 1 198 ? 11.862 -8.688 -18.444 1.00 81.75 198 LEU A N 1
ATOM 1469 C CA . LEU A 1 198 ? 11.952 -7.513 -19.311 1.00 81.75 198 LEU A CA 1
ATOM 1470 C C . LEU A 1 198 ? 12.755 -7.857 -20.572 1.00 81.75 198 LEU A C 1
ATOM 1472 O O . LEU A 1 198 ? 13.909 -8.275 -20.509 1.00 81.75 198 LEU A O 1
ATOM 1476 N N . ASN A 1 199 ? 12.141 -7.660 -21.733 1.00 84.44 199 ASN A N 1
ATOM 1477 C CA . ASN A 1 199 ? 12.755 -7.803 -23.042 1.00 84.44 199 ASN A CA 1
ATOM 1478 C C . ASN A 1 199 ? 13.001 -6.416 -23.640 1.00 84.44 199 ASN A C 1
ATOM 1480 O O . ASN A 1 199 ? 12.069 -5.729 -24.065 1.00 84.44 199 ASN A O 1
ATOM 1484 N N . ILE A 1 200 ? 14.269 -6.019 -23.676 1.00 83.94 200 ILE A N 1
ATOM 1485 C CA . ILE A 1 200 ? 14.715 -4.744 -24.231 1.00 83.94 200 ILE A CA 1
ATOM 1486 C C . ILE A 1 200 ? 15.481 -5.042 -25.516 1.00 83.94 200 ILE A C 1
ATOM 1488 O O . ILE A 1 200 ? 16.405 -5.852 -25.516 1.00 83.94 200 ILE A O 1
ATOM 1492 N N . ARG A 1 201 ? 15.077 -4.412 -26.619 1.00 84.00 201 ARG A N 1
ATOM 1493 C CA . ARG A 1 201 ? 15.661 -4.657 -27.944 1.00 84.00 201 ARG A CA 1
ATOM 1494 C C . ARG A 1 201 ? 15.523 -3.453 -28.859 1.00 84.00 201 ARG A C 1
ATOM 1496 O O . ARG A 1 201 ? 14.571 -2.680 -28.726 1.00 84.00 201 ARG A O 1
ATOM 1503 N N . LEU A 1 202 ? 16.390 -3.361 -29.863 1.00 82.25 202 LEU A N 1
ATOM 1504 C CA . LEU A 1 202 ? 16.168 -2.468 -30.997 1.00 82.25 202 LEU A CA 1
ATOM 1505 C C . LEU A 1 202 ? 15.329 -3.141 -32.075 1.00 82.25 202 LEU A C 1
ATOM 1507 O O . LEU A 1 202 ? 15.529 -4.299 -32.436 1.00 82.25 202 LEU A O 1
ATOM 1511 N N . GLN A 1 203 ? 14.371 -2.395 -32.612 1.00 80.62 203 GLN A N 1
ATOM 1512 C CA . GLN A 1 203 ? 13.581 -2.803 -33.765 1.00 80.62 203 GLN A CA 1
ATOM 1513 C C . GLN A 1 203 ? 13.911 -1.881 -34.935 1.00 80.62 203 GLN A C 1
ATOM 1515 O O . GLN A 1 203 ? 13.659 -0.678 -34.877 1.00 80.62 203 GLN A O 1
ATOM 1520 N N . GLY A 1 204 ? 14.470 -2.449 -36.004 1.00 73.06 204 GLY A N 1
ATOM 1521 C CA . GLY A 1 204 ? 14.657 -1.735 -37.263 1.00 73.06 204 GLY A CA 1
ATOM 1522 C C . GLY A 1 204 ? 13.340 -1.627 -38.031 1.00 73.06 204 GLY A C 1
ATOM 1523 O O . GLY A 1 204 ? 12.636 -2.621 -38.207 1.00 73.06 204 GLY A O 1
ATOM 1524 N N . ASN A 1 205 ? 13.015 -0.443 -38.548 1.00 66.06 205 ASN A N 1
ATOM 1525 C CA . ASN A 1 205 ? 11.748 -0.185 -39.248 1.00 66.06 205 ASN A CA 1
ATOM 1526 C C . ASN A 1 205 ? 11.770 -0.585 -40.748 1.00 66.06 205 ASN A C 1
ATOM 1528 O O . ASN A 1 205 ? 11.029 -0.049 -41.568 1.00 66.06 205 ASN A O 1
ATOM 1532 N N . GLY A 1 206 ? 12.651 -1.514 -41.143 1.00 60.00 206 GLY A N 1
ATOM 1533 C CA . GLY A 1 206 ? 12.729 -2.040 -42.517 1.00 60.00 206 GLY A CA 1
ATOM 1534 C C . GLY A 1 206 ? 13.340 -1.101 -43.573 1.00 60.00 206 GLY A C 1
ATOM 1535 O O . GLY A 1 206 ? 13.211 -1.365 -44.768 1.00 60.00 206 GLY A O 1
ATOM 1536 N N . GLY A 1 207 ? 14.002 -0.014 -43.164 1.00 63.03 207 GLY A N 1
ATOM 1537 C CA . GLY A 1 207 ? 14.726 0.894 -44.064 1.00 63.03 207 GLY A CA 1
ATOM 1538 C C . GLY A 1 207 ? 16.043 0.315 -44.606 1.00 63.03 207 GLY A C 1
ATOM 1539 O O . GLY A 1 207 ? 16.603 -0.627 -44.054 1.00 63.03 207 GLY A O 1
ATOM 1540 N N . GLY A 1 208 ? 16.590 0.913 -45.674 1.00 60.91 208 GLY A N 1
ATOM 1541 C CA . GLY A 1 208 ? 17.812 0.434 -46.351 1.00 60.91 208 GLY A CA 1
ATOM 1542 C C . GLY A 1 208 ? 19.098 0.442 -45.507 1.00 60.91 208 GLY A C 1
ATOM 1543 O O . GLY A 1 208 ? 20.094 -0.148 -45.917 1.00 60.91 208 GLY A O 1
ATOM 1544 N N . LEU A 1 209 ? 19.072 1.078 -44.332 1.00 63.09 209 LEU A N 1
ATOM 1545 C CA . LEU A 1 209 ? 20.161 1.109 -43.353 1.00 63.09 209 LEU A CA 1
ATOM 1546 C C . LEU A 1 209 ? 19.821 0.350 -42.056 1.00 63.09 209 LEU A C 1
ATOM 1548 O O . LEU A 1 209 ? 20.490 0.540 -41.050 1.00 63.09 209 LEU A O 1
ATOM 1552 N N . SER A 1 210 ? 18.806 -0.525 -42.049 1.00 68.50 210 SER A N 1
ATOM 1553 C CA . SER A 1 210 ? 18.377 -1.246 -40.835 1.00 68.50 210 SER A CA 1
ATOM 1554 C C . SER A 1 210 ? 19.472 -2.112 -40.202 1.00 68.50 210 SER A C 1
ATOM 1556 O O . SER A 1 210 ? 19.425 -2.359 -39.005 1.00 68.50 210 SER A O 1
ATOM 1558 N N . PHE A 1 211 ? 20.475 -2.540 -40.979 1.00 69.19 211 PHE A N 1
ATOM 1559 C CA . PHE A 1 211 ? 21.645 -3.263 -40.464 1.00 69.19 211 PHE A CA 1
ATOM 1560 C C . PHE A 1 211 ? 22.482 -2.425 -39.480 1.00 69.19 211 PHE A C 1
ATOM 1562 O O . PHE A 1 211 ? 23.229 -2.984 -38.684 1.00 69.19 211 PHE A O 1
ATOM 1569 N N . LEU A 1 212 ? 22.378 -1.090 -39.530 1.00 72.31 212 LEU A N 1
ATOM 1570 C CA . LEU A 1 212 ? 23.027 -0.208 -38.559 1.00 72.31 212 LEU A CA 1
ATOM 1571 C C . LEU A 1 212 ? 22.321 -0.239 -37.199 1.00 72.31 212 LEU A C 1
ATOM 1573 O O . LEU A 1 212 ? 22.975 0.038 -36.200 1.00 72.31 212 LEU A O 1
ATOM 1577 N N . CYS A 1 213 ? 21.044 -0.640 -37.128 1.00 75.69 213 CYS A N 1
ATOM 1578 C CA . CYS A 1 213 ? 20.382 -0.851 -35.840 1.00 75.69 213 CYS A CA 1
ATOM 1579 C C . CYS A 1 213 ? 21.073 -1.971 -35.052 1.00 75.69 213 CYS A C 1
ATOM 1581 O O . CYS A 1 213 ? 21.311 -1.792 -33.867 1.00 75.69 213 CYS A O 1
ATOM 1583 N N . ASP A 1 214 ? 21.496 -3.057 -35.711 1.00 74.38 214 ASP A N 1
ATOM 1584 C CA . ASP A 1 214 ? 22.248 -4.147 -35.066 1.00 74.38 214 ASP A CA 1
ATOM 1585 C C . ASP A 1 214 ? 23.632 -3.682 -34.570 1.00 74.38 214 ASP A C 1
ATOM 1587 O O . ASP A 1 214 ? 24.166 -4.198 -33.591 1.00 74.38 214 ASP A O 1
ATOM 1591 N N . ALA A 1 215 ? 24.235 -2.693 -35.240 1.00 71.06 215 ALA A N 1
ATOM 1592 C CA . ALA A 1 215 ? 25.511 -2.117 -34.818 1.00 71.06 215 ALA A CA 1
ATOM 1593 C C . ALA A 1 215 ? 25.354 -1.180 -33.607 1.00 71.06 215 ALA A C 1
ATOM 1595 O O . ALA A 1 215 ? 26.218 -1.164 -32.732 1.00 71.06 215 ALA A O 1
ATOM 1596 N N . ILE A 1 216 ? 24.252 -0.427 -33.550 1.00 70.94 216 ILE A N 1
ATOM 1597 C CA . ILE A 1 216 ? 23.886 0.412 -32.401 1.00 70.94 216 ILE A CA 1
ATOM 1598 C C . ILE A 1 216 ? 23.486 -0.466 -31.203 1.00 70.94 216 ILE A C 1
ATOM 1600 O O . ILE A 1 216 ? 23.851 -0.146 -30.075 1.00 70.94 216 ILE A O 1
ATOM 1604 N N . ASP A 1 217 ? 22.831 -1.607 -31.443 1.00 72.94 217 ASP A N 1
ATOM 1605 C CA . ASP A 1 217 ? 22.461 -2.607 -30.426 1.00 72.94 217 ASP A CA 1
ATOM 1606 C C . ASP A 1 217 ? 23.682 -3.049 -29.601 1.00 72.94 217 ASP A C 1
ATOM 1608 O O . ASP A 1 217 ? 23.633 -3.136 -28.381 1.00 72.94 217 ASP A O 1
ATOM 1612 N N . ALA A 1 218 ? 24.838 -3.223 -30.247 1.00 68.12 218 ALA A N 1
ATOM 1613 C CA . ALA A 1 218 ? 26.071 -3.616 -29.566 1.00 68.12 218 ALA A CA 1
ATOM 1614 C C . ALA A 1 218 ? 26.671 -2.532 -28.647 1.00 68.12 218 ALA A C 1
ATOM 1616 O O . ALA A 1 218 ? 27.571 -2.837 -27.861 1.00 68.12 218 ALA A O 1
ATOM 1617 N N . VAL A 1 219 ? 26.234 -1.275 -28.773 1.00 70.44 219 VAL A N 1
ATOM 1618 C CA . VAL A 1 219 ? 26.811 -0.125 -28.056 1.00 70.44 219 VAL A CA 1
ATOM 1619 C C . VAL A 1 219 ? 25.839 0.498 -27.064 1.00 70.44 219 VAL A C 1
ATOM 1621 O O . VAL A 1 219 ? 26.285 1.056 -26.061 1.00 70.44 219 VAL A O 1
ATOM 1624 N N . ILE A 1 220 ? 24.531 0.352 -27.276 1.00 69.88 220 ILE A N 1
ATOM 1625 C CA . ILE A 1 220 ? 23.541 0.717 -26.266 1.00 69.88 220 ILE A CA 1
ATOM 1626 C C . ILE A 1 220 ? 23.653 -0.242 -25.080 1.00 69.88 220 ILE A C 1
ATOM 1628 O O . ILE A 1 220 ? 23.651 -1.465 -25.214 1.00 69.88 220 ILE A O 1
ATOM 1632 N N . ASN A 1 221 ? 23.733 0.329 -23.882 1.00 69.94 221 ASN A N 1
ATOM 1633 C CA . ASN A 1 221 ? 23.843 -0.429 -22.647 1.00 69.94 221 ASN A CA 1
ATOM 1634 C C . ASN A 1 221 ? 22.467 -0.969 -22.209 1.00 69.94 221 ASN A C 1
ATOM 1636 O O . ASN A 1 221 ? 21.866 -0.469 -21.260 1.00 69.94 221 ASN A O 1
ATOM 1640 N N . PHE A 1 222 ? 21.947 -1.996 -22.893 1.00 73.38 222 PHE A N 1
ATOM 1641 C CA . PHE A 1 222 ? 20.701 -2.659 -22.471 1.00 73.38 222 PHE A CA 1
ATOM 1642 C C . PHE A 1 222 ? 20.724 -3.192 -21.040 1.00 73.38 222 PHE A C 1
ATOM 1644 O O . PHE A 1 222 ? 19.691 -3.069 -20.382 1.00 73.38 222 PHE A O 1
ATOM 1651 N N . PRO A 1 223 ? 21.849 -3.739 -20.529 1.00 76.19 223 PRO A N 1
ATOM 1652 C CA . PRO A 1 223 ? 21.932 -4.116 -19.124 1.00 76.19 223 PRO A CA 1
ATOM 1653 C C . PRO A 1 223 ? 21.606 -2.950 -18.188 1.00 76.19 223 PRO A C 1
ATOM 1655 O O . PRO A 1 223 ? 20.799 -3.121 -17.286 1.00 76.19 223 PRO A O 1
ATOM 1658 N N . PHE A 1 224 ? 22.126 -1.746 -18.461 1.00 78.50 224 PHE A N 1
ATOM 1659 C CA . PHE A 1 224 ? 21.795 -0.560 -17.665 1.00 78.50 224 PHE A CA 1
ATOM 1660 C C . PHE A 1 224 ? 20.307 -0.208 -17.715 1.00 78.50 224 PHE A C 1
ATOM 1662 O O . PHE A 1 224 ? 19.735 0.093 -16.677 1.00 78.50 224 PHE A O 1
ATOM 1669 N N . ILE A 1 225 ? 19.666 -0.254 -18.889 1.00 76.88 225 ILE A N 1
ATOM 1670 C CA . ILE A 1 225 ? 18.227 0.042 -18.999 1.00 76.88 225 ILE A CA 1
ATOM 1671 C C . ILE A 1 225 ? 17.417 -0.990 -18.203 1.00 76.88 225 ILE A C 1
ATOM 1673 O O . ILE A 1 225 ? 16.489 -0.618 -17.492 1.00 76.88 225 ILE A O 1
ATOM 1677 N N . GLY A 1 226 ? 17.779 -2.272 -18.284 1.00 80.50 226 GLY A N 1
ATOM 1678 C CA . GLY A 1 226 ? 17.147 -3.330 -17.496 1.00 80.50 226 GLY A CA 1
ATOM 1679 C C . GLY A 1 226 ? 17.305 -3.105 -15.994 1.00 80.50 226 GLY A C 1
ATOM 1680 O O . GLY A 1 226 ? 16.306 -3.081 -15.279 1.00 80.50 226 GLY A O 1
ATOM 1681 N N . ASP A 1 227 ? 18.534 -2.871 -15.537 1.00 82.88 227 ASP A N 1
ATOM 1682 C CA . ASP A 1 227 ? 18.843 -2.632 -14.126 1.00 82.88 227 ASP A CA 1
ATOM 1683 C C . ASP A 1 227 ? 18.154 -1.363 -13.607 1.00 82.88 227 ASP A C 1
ATOM 1685 O O . ASP A 1 227 ? 17.557 -1.389 -12.537 1.00 82.88 227 ASP A O 1
ATOM 1689 N N . PHE A 1 228 ? 18.153 -0.278 -14.387 1.00 82.50 228 PHE A N 1
ATOM 1690 C CA . PHE A 1 228 ? 17.461 0.967 -14.052 1.00 82.50 228 PHE A CA 1
ATOM 1691 C C . PHE A 1 228 ? 15.953 0.761 -13.894 1.00 82.50 228 PHE A C 1
ATOM 1693 O O . PHE A 1 228 ? 15.364 1.277 -12.949 1.00 82.50 228 PHE A O 1
ATOM 1700 N N . LEU A 1 229 ? 15.312 0.015 -14.800 1.00 80.44 229 LEU A N 1
ATOM 1701 C CA . LEU A 1 229 ? 13.878 -0.267 -14.708 1.00 80.44 229 LEU A CA 1
ATOM 1702 C C . LEU A 1 229 ? 13.551 -1.133 -13.494 1.00 80.44 229 LEU A C 1
ATOM 1704 O O . LEU A 1 229 ? 12.572 -0.861 -12.803 1.00 80.44 229 LEU A O 1
ATOM 1708 N N . LEU A 1 230 ? 14.362 -2.157 -13.227 1.00 83.44 230 LEU A N 1
ATOM 1709 C CA . LEU A 1 230 ? 14.181 -3.020 -12.063 1.00 83.44 230 LEU A CA 1
ATOM 1710 C C . LEU A 1 230 ? 14.383 -2.247 -10.754 1.00 83.44 230 LEU A C 1
ATOM 1712 O O . LEU A 1 230 ? 13.571 -2.395 -9.848 1.00 83.44 230 LEU A O 1
ATOM 1716 N N . ASP A 1 231 ? 15.400 -1.387 -10.682 1.00 83.88 231 ASP A N 1
ATOM 1717 C CA . ASP A 1 231 ? 15.682 -0.531 -9.523 1.00 83.88 231 ASP A CA 1
ATOM 1718 C C . ASP A 1 231 ? 14.607 0.546 -9.332 1.00 83.88 231 ASP A C 1
ATOM 1720 O O . ASP A 1 231 ? 14.125 0.756 -8.226 1.00 83.88 231 ASP A O 1
ATOM 1724 N N . THR A 1 232 ? 14.144 1.176 -10.413 1.00 81.50 232 THR A N 1
ATOM 1725 C CA . THR A 1 232 ? 13.084 2.194 -10.351 1.00 81.50 232 THR A CA 1
ATOM 1726 C C . THR A 1 232 ? 11.755 1.585 -9.913 1.00 81.50 232 THR A C 1
ATOM 1728 O O . THR A 1 232 ? 11.060 2.159 -9.076 1.00 81.50 232 THR A O 1
ATOM 1731 N N . ILE A 1 233 ? 11.390 0.415 -10.449 1.00 79.25 233 ILE A N 1
ATOM 1732 C CA . ILE A 1 233 ? 10.165 -0.284 -10.046 1.00 79.25 233 ILE A CA 1
ATOM 1733 C C . ILE A 1 233 ? 10.299 -0.798 -8.610 1.00 79.25 233 ILE A C 1
ATOM 1735 O O . ILE A 1 233 ? 9.369 -0.621 -7.828 1.00 79.25 233 ILE A O 1
ATOM 1739 N N . GLY A 1 234 ? 11.450 -1.365 -8.239 1.00 81.50 234 GLY A N 1
ATOM 1740 C CA . GLY A 1 234 ? 11.729 -1.786 -6.867 1.00 81.50 234 GLY A CA 1
ATOM 1741 C C . GLY A 1 234 ? 11.636 -0.621 -5.884 1.00 81.50 234 GLY A C 1
ATOM 1742 O O . GLY A 1 234 ? 10.882 -0.692 -4.920 1.00 81.50 234 GLY A O 1
ATOM 1743 N N . GLY A 1 235 ? 12.284 0.503 -6.188 1.00 78.50 235 GLY A N 1
ATOM 1744 C CA . GLY A 1 235 ? 12.232 1.727 -5.392 1.00 78.50 235 GLY A CA 1
ATOM 1745 C C . GLY A 1 235 ? 10.836 2.347 -5.314 1.00 78.50 235 GLY A C 1
ATOM 1746 O O . GLY A 1 235 ? 10.464 2.877 -4.270 1.00 78.50 235 GLY A O 1
ATOM 1747 N N . PHE A 1 236 ? 10.022 2.245 -6.370 1.00 75.00 236 PHE A N 1
ATOM 1748 C CA . PHE A 1 236 ? 8.621 2.669 -6.316 1.00 75.00 236 PHE A CA 1
ATOM 1749 C C . PHE A 1 236 ? 7.785 1.774 -5.389 1.00 75.00 236 PHE A C 1
ATOM 1751 O O . PHE A 1 236 ? 6.961 2.262 -4.612 1.00 75.00 236 PHE A O 1
ATOM 1758 N N . VAL A 1 237 ? 7.980 0.458 -5.484 1.00 75.75 237 VAL A N 1
ATOM 1759 C CA . VAL A 1 237 ? 7.254 -0.514 -4.663 1.00 75.75 237 VAL A CA 1
ATOM 1760 C C . VAL A 1 237 ? 7.668 -0.406 -3.197 1.00 75.75 237 VAL A C 1
ATOM 1762 O O . VAL A 1 237 ? 6.807 -0.442 -2.326 1.00 75.75 237 VAL A O 1
ATOM 1765 N N . GLU A 1 238 ? 8.957 -0.243 -2.919 1.00 79.50 238 GLU A N 1
ATOM 1766 C CA . GLU A 1 238 ? 9.500 -0.189 -1.560 1.00 79.50 238 GLU A CA 1
ATOM 1767 C C . GLU A 1 238 ? 9.348 1.184 -0.898 1.00 79.50 238 GLU A C 1
ATOM 1769 O O . GLU A 1 238 ? 9.260 1.246 0.323 1.00 79.50 238 GLU A O 1
ATOM 1774 N N . GLY A 1 239 ? 9.301 2.273 -1.670 1.00 77.56 239 GLY A N 1
ATOM 1775 C CA . GLY A 1 239 ? 9.114 3.627 -1.144 1.00 77.56 239 GLY A CA 1
ATOM 1776 C C . GLY A 1 239 ? 7.646 4.058 -1.196 1.00 77.56 239 GLY A C 1
ATOM 1777 O O . GLY A 1 239 ? 6.899 3.774 -0.263 1.00 77.56 239 GLY A O 1
ATOM 1778 N N . PRO A 1 240 ? 7.194 4.711 -2.284 1.00 70.00 240 PRO A N 1
ATOM 1779 C CA . PRO A 1 240 ? 5.852 5.271 -2.411 1.00 70.00 240 PRO A CA 1
ATOM 1780 C C . PRO A 1 240 ? 4.710 4.348 -1.994 1.00 70.00 240 PRO A C 1
ATOM 1782 O O . PRO A 1 240 ? 3.827 4.800 -1.280 1.00 70.00 240 PRO A O 1
ATOM 1785 N N . ILE A 1 241 ? 4.693 3.078 -2.415 1.00 71.06 241 ILE A N 1
ATOM 1786 C CA . ILE A 1 241 ? 3.583 2.176 -2.064 1.00 71.06 241 ILE A CA 1
ATOM 1787 C C . ILE A 1 241 ? 3.593 1.848 -0.565 1.00 71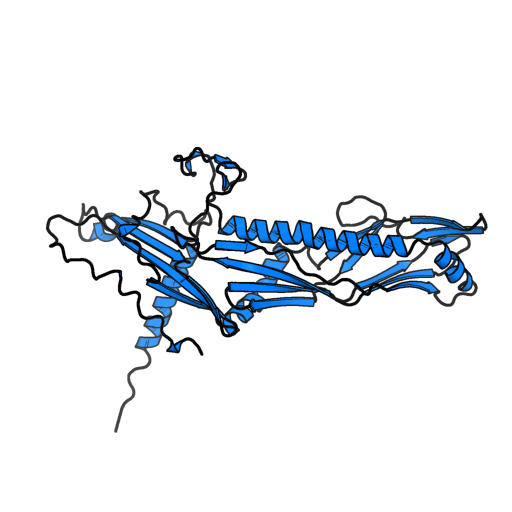.06 241 ILE A C 1
ATOM 1789 O O . ILE A 1 241 ? 2.540 1.888 0.074 1.00 71.06 241 ILE A O 1
ATOM 1793 N N . VAL A 1 242 ? 4.757 1.532 0.008 1.00 73.31 242 VAL A N 1
ATOM 1794 C CA . VAL A 1 242 ? 4.866 1.212 1.439 1.00 73.31 242 VAL A CA 1
ATOM 1795 C C . VAL A 1 242 ? 4.575 2.443 2.291 1.00 73.31 242 VAL A C 1
ATOM 1797 O O . VAL A 1 242 ? 3.769 2.329 3.206 1.00 73.31 242 VAL A O 1
ATOM 1800 N N . ASP A 1 243 ? 5.142 3.606 1.962 1.00 73.00 243 ASP A N 1
ATOM 1801 C CA . ASP A 1 243 ? 4.943 4.875 2.684 1.00 73.00 243 ASP A CA 1
ATOM 1802 C C . ASP A 1 243 ? 3.484 5.347 2.663 1.00 73.00 243 ASP A C 1
ATOM 1804 O O . ASP A 1 243 ? 2.971 5.955 3.600 1.00 73.00 243 ASP A O 1
ATOM 1808 N N . LEU A 1 244 ? 2.790 5.065 1.571 1.00 69.06 244 LEU A N 1
ATOM 1809 C CA . LEU A 1 244 ? 1.392 5.408 1.378 1.00 69.06 244 LEU A CA 1
ATOM 1810 C C . LEU A 1 244 ? 0.465 4.497 2.184 1.00 69.06 244 LEU A C 1
ATOM 1812 O O . LEU A 1 244 ? -0.460 4.975 2.840 1.00 69.06 244 LEU A O 1
ATOM 1816 N N . VAL A 1 245 ? 0.700 3.181 2.143 1.00 72.06 245 VAL A N 1
ATOM 1817 C CA . VAL A 1 245 ? -0.104 2.224 2.913 1.00 72.06 245 VAL A CA 1
ATOM 1818 C C . VAL A 1 245 ? 0.233 2.330 4.402 1.00 72.06 245 VAL A C 1
ATOM 1820 O O . VAL A 1 245 ? -0.677 2.236 5.224 1.00 72.06 245 VAL A O 1
ATOM 1823 N N . SER A 1 246 ? 1.491 2.591 4.765 1.00 73.00 246 SER A N 1
ATOM 1824 C CA . SER A 1 246 ? 1.876 2.903 6.142 1.00 73.00 246 SER A CA 1
ATOM 1825 C C . SER A 1 246 ? 1.239 4.212 6.593 1.00 73.00 246 SER A C 1
ATOM 1827 O O . SER A 1 246 ? 0.606 4.209 7.636 1.00 73.00 246 SER A O 1
ATOM 1829 N N . GLY A 1 247 ? 1.272 5.274 5.783 1.00 70.12 247 GLY A N 1
ATOM 1830 C CA . GLY A 1 247 ? 0.611 6.544 6.077 1.00 70.12 247 GLY A CA 1
ATOM 1831 C C . GLY A 1 247 ? -0.897 6.393 6.279 1.00 70.12 247 GLY A C 1
ATOM 1832 O O . GLY A 1 247 ? -1.439 6.928 7.240 1.00 70.12 247 GLY A O 1
ATOM 1833 N N . PHE A 1 248 ? -1.570 5.594 5.445 1.00 69.88 248 PHE A N 1
ATOM 1834 C CA . PHE A 1 248 ? -2.976 5.242 5.647 1.00 69.88 248 PHE A CA 1
ATOM 1835 C C . PHE A 1 248 ? -3.177 4.476 6.960 1.00 69.88 248 PHE A C 1
ATOM 1837 O O . PHE A 1 248 ? -4.025 4.848 7.765 1.00 69.88 248 PHE A O 1
ATOM 1844 N N . VAL A 1 249 ? -2.405 3.415 7.215 1.00 73.00 249 VAL A N 1
ATOM 1845 C CA . VAL A 1 249 ? -2.525 2.650 8.467 1.00 73.00 249 VAL A CA 1
ATOM 1846 C C . VAL A 1 249 ? -2.264 3.543 9.676 1.00 73.00 249 VAL A C 1
ATOM 1848 O O . VAL A 1 249 ? -3.023 3.481 10.640 1.00 73.00 249 VAL A O 1
ATOM 1851 N N . GLU A 1 250 ? -1.252 4.401 9.625 1.00 70.75 250 GLU A N 1
ATOM 1852 C CA . GLU A 1 250 ? -0.941 5.392 10.648 1.00 70.75 250 GLU A CA 1
ATOM 1853 C C . GLU A 1 250 ? -2.094 6.378 10.820 1.00 70.75 250 GLU A C 1
ATOM 1855 O O . GLU A 1 250 ? -2.520 6.592 11.941 1.00 70.75 250 GLU A O 1
ATOM 1860 N N . ASP A 1 251 ? -2.696 6.904 9.757 1.00 69.19 251 ASP A N 1
ATOM 1861 C CA . ASP A 1 251 ? -3.850 7.808 9.864 1.00 69.19 251 ASP A CA 1
ATOM 1862 C C . ASP A 1 251 ? -5.051 7.186 10.577 1.00 69.19 251 ASP A C 1
ATOM 1864 O O . ASP A 1 251 ? -5.765 7.877 11.302 1.00 69.19 251 ASP A O 1
ATOM 1868 N N . PHE A 1 252 ? -5.274 5.884 10.403 1.00 66.31 252 PHE A N 1
ATOM 1869 C CA . PHE A 1 252 ? -6.347 5.184 11.107 1.00 66.31 252 PHE A CA 1
ATOM 1870 C C . PHE A 1 252 ? -5.954 4.751 12.519 1.00 66.31 252 PHE A C 1
ATOM 1872 O O . PHE A 1 252 ? -6.812 4.685 13.396 1.00 66.31 252 PHE A O 1
ATOM 1879 N N . THR A 1 253 ? -4.687 4.414 12.744 1.00 71.69 253 THR A N 1
ATOM 1880 C CA . THR A 1 253 ? -4.218 3.854 14.021 1.00 71.69 253 THR A CA 1
ATOM 1881 C C . THR A 1 253 ? -3.639 4.893 14.964 1.00 71.69 253 THR A C 1
ATOM 1883 O O . THR A 1 253 ? -3.514 4.601 16.147 1.00 71.69 253 THR A O 1
ATOM 1886 N N . CYS A 1 254 ? -3.316 6.095 14.494 1.00 76.44 254 CYS A N 1
ATOM 1887 C CA . CYS A 1 254 ? -2.716 7.158 15.283 1.00 76.44 254 CYS A CA 1
ATOM 1888 C C . CYS A 1 254 ? -3.735 8.156 15.790 1.00 76.44 254 CYS A C 1
ATOM 1890 O O . CYS A 1 254 ? -4.605 8.626 15.062 1.00 76.44 254 CYS A O 1
ATOM 1892 N N . ARG A 1 255 ? -3.559 8.568 17.046 1.00 79.19 255 ARG A N 1
ATOM 1893 C CA . ARG A 1 255 ? -4.338 9.672 17.600 1.00 79.19 255 ARG A CA 1
ATOM 1894 C C . ARG A 1 255 ? -3.964 10.974 16.898 1.00 79.19 255 ARG A C 1
ATOM 1896 O O . ARG A 1 255 ? -2.817 11.413 16.984 1.00 79.19 255 ARG A O 1
ATOM 1903 N N . SER A 1 256 ? -4.937 11.590 16.234 1.00 79.12 256 SER A N 1
ATOM 1904 C CA . SER A 1 256 ? -4.795 12.923 15.651 1.00 79.12 256 SER A CA 1
ATOM 1905 C C . SER A 1 256 ? -4.761 14.006 16.730 1.00 79.12 256 SER A C 1
ATOM 1907 O O . SER A 1 256 ? -5.405 13.867 17.769 1.00 79.12 256 SER A O 1
ATOM 1909 N N . CYS A 1 257 ? -4.077 15.109 16.453 1.00 81.94 257 CYS A N 1
ATOM 1910 C CA . CYS A 1 257 ? -4.022 16.291 17.308 1.00 81.94 257 CYS A CA 1
ATOM 1911 C C . CYS A 1 257 ? -3.900 17.563 16.468 1.00 81.94 257 CYS A C 1
ATOM 1913 O O . CYS A 1 257 ? -3.395 17.545 15.343 1.00 81.94 257 CYS A O 1
ATOM 1915 N N . VAL A 1 258 ? -4.361 18.679 17.021 1.00 84.19 258 VAL A N 1
ATOM 1916 C CA . VAL A 1 258 ? -4.119 20.027 16.498 1.00 84.19 258 VAL A CA 1
ATOM 1917 C C . VAL A 1 258 ? -2.961 20.668 17.256 1.00 84.19 258 VAL A C 1
ATOM 1919 O O . VAL A 1 258 ? -2.121 21.332 16.645 1.00 84.19 258 VAL A O 1
ATOM 1922 N N . ASP A 1 259 ? -2.894 20.449 18.568 1.00 83.81 259 ASP A N 1
ATOM 1923 C CA . ASP A 1 259 ? -1.798 20.902 19.414 1.00 83.81 259 ASP A CA 1
ATOM 1924 C C . ASP A 1 259 ? -1.422 19.881 20.504 1.00 83.81 259 ASP A C 1
ATOM 1926 O O . ASP A 1 259 ? -2.019 18.812 20.636 1.00 83.81 259 ASP A O 1
ATOM 1930 N N . ASP A 1 260 ? -0.368 20.188 21.267 1.00 83.38 260 ASP A N 1
ATOM 1931 C CA . ASP A 1 260 ? 0.157 19.307 22.317 1.00 83.38 260 ASP A CA 1
ATOM 1932 C C . ASP A 1 260 ? -0.863 19.010 23.435 1.00 83.38 260 ASP A C 1
ATOM 1934 O O . ASP A 1 260 ? -0.665 18.056 24.188 1.00 83.38 260 ASP A O 1
ATOM 1938 N N . ALA A 1 261 ? -1.930 19.806 23.585 1.00 78.75 261 ALA A N 1
ATOM 1939 C CA . ALA A 1 261 ? -2.938 19.589 24.621 1.00 78.75 261 ALA A CA 1
ATOM 1940 C C . ALA A 1 261 ? -3.895 18.437 24.280 1.00 78.75 261 ALA A C 1
ATOM 1942 O O . ALA A 1 261 ? -4.416 17.805 25.198 1.00 78.75 261 ALA A O 1
ATOM 1943 N N . ASP A 1 262 ? -4.066 18.122 22.993 1.00 74.25 262 ASP A N 1
ATOM 1944 C CA . ASP A 1 262 ? -4.909 17.013 22.520 1.00 74.25 262 ASP A CA 1
ATOM 1945 C C . ASP A 1 262 ? -4.270 15.631 22.777 1.00 74.25 262 ASP A C 1
ATOM 1947 O O . ASP A 1 262 ? -4.921 14.577 22.676 1.00 74.25 262 ASP A O 1
ATOM 1951 N N . CYS A 1 263 ? -2.972 15.629 23.098 1.00 79.62 263 CYS A N 1
ATOM 1952 C CA . CYS A 1 263 ? -2.180 14.434 23.327 1.00 79.62 263 CYS A CA 1
ATOM 1953 C C . CYS A 1 263 ? -2.092 14.070 24.817 1.00 79.62 263 CYS A C 1
ATOM 1955 O O . CYS A 1 263 ? -1.988 14.948 25.677 1.00 79.62 263 CYS A O 1
ATOM 1957 N N . PRO A 1 264 ? -2.104 12.767 25.167 1.00 73.62 264 PRO A N 1
ATOM 1958 C CA . PRO A 1 264 ? -1.979 12.329 26.552 1.00 73.62 264 PRO A CA 1
ATOM 1959 C C . PRO A 1 264 ? -0.709 12.880 27.211 1.00 73.62 264 PRO A C 1
ATOM 1961 O O . PRO A 1 264 ? 0.419 12.511 26.874 1.00 73.62 264 PRO A O 1
ATOM 1964 N N . VAL A 1 265 ? -0.895 13.759 28.193 1.00 62.72 265 VAL A N 1
ATOM 1965 C CA . VAL A 1 265 ? 0.212 14.424 28.898 1.00 62.72 265 VAL A CA 1
ATOM 1966 C C . VAL A 1 265 ? 1.020 13.438 29.753 1.00 62.72 265 VAL A C 1
ATOM 1968 O O . VAL A 1 265 ? 2.202 13.662 30.028 1.00 62.72 265 VAL A O 1
ATOM 1971 N N . GLU A 1 266 ? 0.399 12.325 30.160 1.00 60.66 266 GLU A N 1
ATOM 1972 C CA . GLU A 1 266 ? 1.047 11.234 30.890 1.00 60.66 266 GLU A CA 1
ATOM 1973 C C . GLU A 1 266 ? 2.032 10.493 29.974 1.00 60.66 266 GLU A C 1
ATOM 1975 O O . GLU A 1 266 ? 1.671 9.584 29.236 1.00 60.66 266 GLU A O 1
ATOM 1980 N N . GLY A 1 267 ? 3.295 10.919 30.005 1.00 62.50 267 GLY A N 1
ATOM 1981 C CA . GLY A 1 267 ? 4.382 10.333 29.213 1.00 62.50 267 GLY A CA 1
ATOM 1982 C C . GLY A 1 267 ? 5.209 11.360 28.442 1.00 62.50 267 GLY A C 1
ATOM 1983 O O . GLY A 1 267 ? 6.326 11.051 28.051 1.00 62.50 267 GLY A O 1
ATOM 1984 N N . GLY A 1 268 ? 4.728 12.600 28.293 1.00 77.62 268 GLY A N 1
ATOM 1985 C CA . GLY A 1 268 ? 5.440 13.640 27.539 1.00 77.62 268 GLY A CA 1
ATOM 1986 C C . GLY A 1 268 ? 5.244 13.550 26.024 1.00 77.62 268 GLY A C 1
ATOM 1987 O O . GLY A 1 268 ? 6.144 13.926 25.272 1.00 77.62 268 GLY A O 1
ATOM 1988 N N . SER A 1 269 ? 4.086 13.047 25.591 1.00 83.81 269 SER A N 1
ATOM 1989 C CA . SER A 1 269 ? 3.723 13.012 24.177 1.00 83.81 269 SER A CA 1
ATOM 1990 C C . SER A 1 269 ? 3.499 14.414 23.604 1.00 83.81 269 SER A C 1
ATOM 1992 O O . SER A 1 269 ? 3.195 15.350 24.347 1.00 83.81 269 SER A O 1
ATOM 1994 N N . ARG A 1 270 ? 3.720 14.573 22.298 1.00 87.06 270 ARG A N 1
ATOM 1995 C CA . ARG A 1 270 ? 3.641 15.851 21.576 1.00 87.06 270 ARG A CA 1
ATOM 1996 C C . ARG A 1 270 ? 2.896 15.692 20.269 1.00 87.06 270 ARG A C 1
ATOM 1998 O O . ARG A 1 270 ? 2.916 14.616 19.677 1.00 87.06 270 ARG A O 1
ATOM 2005 N N . CYS A 1 271 ? 2.286 16.771 19.811 1.00 86.06 271 CYS A N 1
ATOM 2006 C CA . CYS A 1 271 ? 1.651 16.819 18.515 1.00 86.06 271 CYS A CA 1
ATOM 2007 C C . CYS A 1 271 ? 2.683 17.125 17.429 1.00 86.06 271 CYS A C 1
ATOM 2009 O O . CYS A 1 271 ? 3.149 18.256 17.282 1.00 86.06 271 CYS A O 1
ATOM 2011 N N . GLU A 1 272 ? 3.040 16.116 16.643 1.00 87.88 272 GLU A N 1
ATOM 2012 C CA . GLU A 1 272 ? 3.982 16.242 15.535 1.00 87.88 272 GLU A CA 1
ATOM 2013 C C . GLU A 1 272 ? 3.301 15.779 14.245 1.00 87.88 272 GLU A C 1
ATOM 2015 O O . GLU A 1 272 ? 2.779 14.672 14.155 1.00 87.88 272 GLU A O 1
ATOM 2020 N N . GLY A 1 273 ? 3.241 16.659 13.240 1.00 82.81 273 GLY A N 1
ATOM 2021 C CA . GLY A 1 273 ? 2.579 16.345 11.967 1.00 82.81 273 GLY A CA 1
ATOM 2022 C C . GLY A 1 273 ? 1.069 16.098 12.082 1.00 82.81 273 GLY A C 1
ATOM 2023 O O . GLY A 1 273 ? 0.510 15.397 11.247 1.00 82.81 273 GLY A O 1
ATOM 2024 N N . GLY A 1 274 ? 0.412 16.652 13.108 1.00 83.44 274 GLY A N 1
ATOM 2025 C CA . GLY A 1 274 ? -1.012 16.428 13.374 1.00 83.44 274 GLY A CA 1
ATOM 2026 C C . GLY A 1 274 ? -1.319 15.094 14.061 1.00 83.44 274 GLY A C 1
ATOM 2027 O O . GLY A 1 274 ? -2.479 14.686 14.094 1.00 83.44 274 GLY A O 1
ATOM 2028 N N . ARG A 1 275 ? -0.300 14.405 14.596 1.00 84.56 275 ARG A N 1
ATOM 2029 C CA . ARG A 1 275 ? -0.436 13.131 15.315 1.00 84.56 275 ARG A CA 1
ATOM 2030 C C . ARG A 1 275 ? 0.291 13.166 16.658 1.00 84.56 275 ARG A C 1
ATOM 2032 O O . ARG A 1 275 ? 1.325 13.816 16.804 1.00 84.56 275 ARG A O 1
ATOM 2039 N N . CYS A 1 276 ? -0.250 12.463 17.648 1.00 82.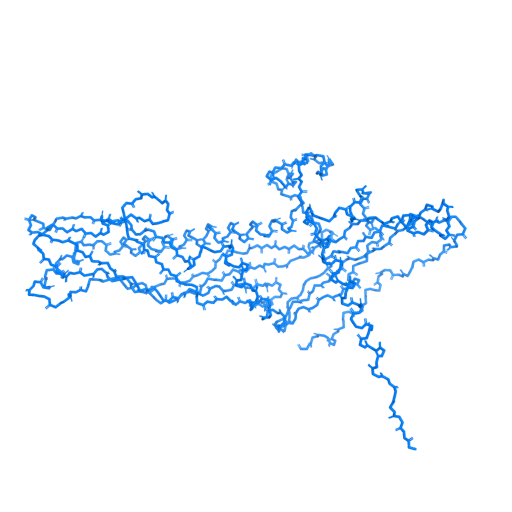50 276 CYS A N 1
ATOM 2040 C CA . CYS A 1 276 ? 0.361 12.362 18.966 1.00 82.50 276 CYS A CA 1
ATOM 2041 C C . CYS A 1 276 ? 1.528 11.378 18.947 1.00 82.50 276 CYS A C 1
ATOM 2043 O O . CYS A 1 276 ? 1.327 10.177 18.783 1.00 82.50 276 CYS A O 1
ATOM 2045 N N . MET A 1 277 ? 2.737 11.883 19.172 1.00 85.19 277 MET A N 1
ATOM 2046 C CA . MET A 1 277 ? 3.984 11.125 19.171 1.00 85.19 277 MET A CA 1
ATOM 2047 C C . MET A 1 277 ? 4.582 11.066 20.579 1.00 85.19 277 MET A C 1
ATOM 2049 O O . MET A 1 277 ? 4.658 12.071 21.285 1.00 85.19 277 MET A O 1
ATOM 2053 N N . LEU A 1 278 ? 5.050 9.890 20.985 1.00 85.56 278 LEU A N 1
ATOM 2054 C CA . LEU A 1 278 ? 5.791 9.634 22.213 1.00 85.56 278 LEU A CA 1
ATOM 2055 C C . LEU A 1 278 ? 7.111 8.941 21.861 1.00 85.56 278 LEU A C 1
ATOM 2057 O O . LEU A 1 278 ? 7.114 7.839 21.324 1.00 85.56 278 LEU A O 1
ATOM 2061 N N . GLU A 1 279 ? 8.239 9.597 22.146 1.00 82.88 279 GLU A N 1
ATOM 2062 C CA . GLU A 1 279 ? 9.589 9.079 21.843 1.00 82.88 279 GLU A CA 1
ATOM 2063 C C . GLU A 1 279 ? 9.792 8.664 20.367 1.00 82.88 279 GLU A C 1
ATOM 2065 O O . GLU A 1 279 ? 10.550 7.747 20.061 1.00 82.88 279 GLU A O 1
ATOM 2070 N N . GLY A 1 280 ? 9.119 9.351 19.436 1.00 76.50 280 GLY A N 1
ATOM 2071 C CA . GLY A 1 280 ? 9.171 9.048 18.000 1.00 76.50 280 GLY A CA 1
ATOM 2072 C C . GLY A 1 280 ? 8.245 7.912 17.552 1.00 76.50 280 GLY A C 1
ATOM 2073 O O . GLY A 1 280 ? 8.201 7.618 16.362 1.00 76.50 280 GLY A O 1
ATOM 2074 N N . ALA A 1 281 ? 7.479 7.308 18.464 1.00 76.25 281 ALA A N 1
ATOM 2075 C CA . ALA A 1 281 ? 6.412 6.367 18.145 1.00 76.25 281 ALA A CA 1
ATOM 2076 C C . ALA A 1 281 ? 5.046 7.044 18.284 1.00 76.25 281 ALA A C 1
ATOM 2078 O O . ALA A 1 281 ? 4.791 7.775 19.239 1.00 76.25 281 ALA A O 1
ATOM 2079 N N . CYS A 1 282 ? 4.151 6.793 17.341 1.00 79.19 282 CYS A N 1
ATOM 2080 C CA . CYS A 1 282 ? 2.785 7.281 17.425 1.00 79.19 282 CYS A CA 1
ATOM 2081 C C . CYS A 1 282 ? 2.026 6.622 18.593 1.00 79.19 282 CYS A C 1
ATOM 2083 O O . CYS A 1 282 ? 2.156 5.421 18.843 1.00 79.19 282 CYS A O 1
ATOM 2085 N N . ILE A 1 283 ? 1.216 7.408 19.307 1.00 76.44 283 ILE A N 1
ATOM 2086 C CA . ILE A 1 283 ? 0.282 6.888 20.305 1.00 76.44 283 ILE A CA 1
ATOM 2087 C C . ILE A 1 283 ? -0.910 6.268 19.571 1.00 76.44 283 ILE A C 1
ATOM 2089 O O . ILE A 1 283 ? -1.623 6.993 18.865 1.00 76.44 283 ILE A O 1
ATOM 2093 N N . PRO A 1 284 ? -1.174 4.963 19.771 1.00 69.12 284 PRO A N 1
ATOM 2094 C CA . PRO A 1 284 ? -2.279 4.306 19.106 1.00 69.12 284 PRO A CA 1
ATOM 2095 C C . PRO A 1 284 ? -3.606 4.901 19.584 1.00 69.12 284 PRO A C 1
ATOM 2097 O O . PRO A 1 284 ? -3.888 4.962 20.785 1.00 69.12 284 PRO A O 1
ATOM 2100 N N . ALA A 1 285 ? -4.428 5.336 18.640 1.00 70.81 285 ALA A N 1
ATOM 2101 C CA . ALA A 1 285 ? -5.829 5.597 18.875 1.00 70.81 285 ALA A CA 1
ATOM 2102 C C . ALA A 1 285 ? -6.592 4.268 18.850 1.00 70.81 285 ALA A C 1
ATOM 2104 O O . ALA A 1 285 ? -6.406 3.469 17.927 1.00 70.81 285 ALA A O 1
ATOM 2105 N N . PRO A 1 286 ? -7.480 4.010 19.825 1.00 64.44 286 PRO A N 1
ATOM 2106 C CA . PRO A 1 286 ? -8.419 2.915 19.684 1.00 64.44 286 PRO A CA 1
ATOM 2107 C C . PRO A 1 286 ? -9.254 3.176 18.428 1.00 64.44 286 PRO A C 1
ATOM 2109 O O . PRO A 1 286 ? -9.917 4.210 18.309 1.00 64.44 286 PRO A O 1
ATOM 2112 N N . LEU A 1 287 ? -9.195 2.239 17.484 1.00 72.50 287 LEU A N 1
ATOM 2113 C CA . LEU A 1 287 ? -10.011 2.235 16.278 1.00 72.50 287 LEU A CA 1
ATOM 2114 C C . LEU A 1 28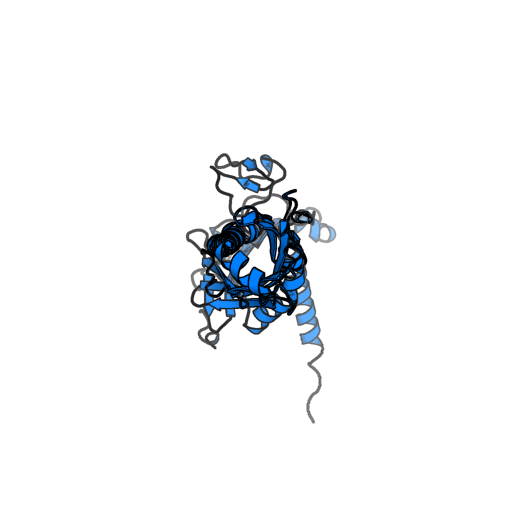7 ? -11.465 2.101 16.720 1.00 72.50 287 LEU A C 1
ATOM 2116 O O . LEU A 1 287 ? -11.920 0.995 16.948 1.00 72.50 287 LEU A O 1
ATOM 2120 N N . GLY A 1 288 ? -12.209 3.181 16.921 1.00 76.44 288 GLY A N 1
ATOM 2121 C CA . GLY A 1 288 ? -13.552 3.052 17.473 1.00 76.44 288 GLY A CA 1
ATOM 2122 C C . GLY A 1 288 ? -14.140 4.342 18.000 1.00 76.44 288 GLY A C 1
ATOM 2123 O O . GLY A 1 288 ? -13.662 5.437 17.716 1.00 76.44 288 GLY A O 1
ATOM 2124 N N . ILE A 1 289 ? -15.211 4.183 18.770 1.00 77.44 289 ILE A N 1
ATOM 2125 C CA . ILE A 1 289 ? -15.869 5.280 19.464 1.00 77.44 289 ILE A CA 1
ATOM 2126 C C . ILE A 1 289 ? -15.677 5.110 20.965 1.00 77.44 289 ILE A C 1
ATOM 2128 O O . ILE A 1 289 ? -15.984 4.068 21.547 1.00 77.44 289 ILE A O 1
ATOM 2132 N N . GLU A 1 290 ? -15.190 6.160 21.597 1.00 81.38 290 GLU A N 1
ATOM 2133 C CA . GLU A 1 290 ? -15.149 6.306 23.039 1.00 81.38 290 GLU A CA 1
ATOM 2134 C C . GLU A 1 290 ? -15.666 7.698 23.359 1.00 81.38 290 GLU A C 1
ATOM 2136 O O . GLU A 1 290 ? -15.317 8.667 22.688 1.00 81.38 290 GLU A O 1
ATOM 2141 N N . GLY A 1 291 ? -16.538 7.809 24.352 1.00 77.75 291 GLY A N 1
ATOM 2142 C CA . GLY A 1 291 ? -17.061 9.113 24.708 1.00 77.75 291 GLY A CA 1
ATOM 2143 C C . GLY A 1 291 ? -18.007 9.083 25.885 1.00 77.75 291 GLY A C 1
ATOM 2144 O O . GLY A 1 291 ? -18.241 8.057 26.531 1.00 77.75 291 GLY A O 1
ATOM 2145 N N . GLN A 1 292 ? -18.577 10.251 26.151 1.00 81.56 292 GLN A N 1
ATOM 2146 C CA . GLN A 1 292 ? -19.579 10.444 27.182 1.00 81.56 292 GLN A CA 1
ATOM 2147 C C . GLN A 1 292 ? -20.793 11.178 26.626 1.00 81.56 292 GLN A C 1
ATOM 2149 O O . GLN A 1 292 ? -20.681 12.086 25.808 1.00 81.56 292 GLN A O 1
ATOM 2154 N N . PHE A 1 293 ? -21.968 10.760 27.074 1.00 80.19 293 PHE A N 1
ATOM 2155 C CA . PHE A 1 293 ? -23.243 11.349 26.713 1.00 80.19 293 PHE A CA 1
ATOM 2156 C C . PHE A 1 293 ? -23.927 11.884 27.972 1.00 80.19 293 PHE A C 1
ATOM 2158 O O . PHE A 1 293 ? -24.104 11.139 28.942 1.00 80.19 293 PHE A O 1
ATOM 2165 N N . ASP A 1 294 ? -24.339 13.153 27.963 1.00 80.12 294 ASP A N 1
ATOM 2166 C CA . ASP A 1 294 ? -25.157 13.720 29.036 1.00 80.12 294 ASP A CA 1
ATOM 2167 C C . ASP A 1 294 ? -26.639 13.398 28.787 1.00 80.12 294 ASP A C 1
ATOM 2169 O O . ASP A 1 294 ? -27.370 14.076 28.059 1.00 80.12 294 ASP A O 1
ATOM 2173 N N . LEU A 1 295 ? -27.097 12.296 29.383 1.00 80.62 295 LEU A N 1
ATOM 2174 C CA . LEU A 1 295 ? -28.509 11.919 29.389 1.00 80.62 295 LEU A CA 1
ATOM 2175 C C . LEU A 1 295 ? -29.356 12.934 30.161 1.00 80.62 295 LEU A C 1
ATOM 2177 O O . LEU A 1 295 ? -30.558 13.010 29.923 1.00 80.62 295 LEU A O 1
ATOM 2181 N N . GLY A 1 296 ? -28.757 13.687 31.081 1.00 79.00 296 GLY A N 1
ATOM 2182 C CA . GLY A 1 296 ? -29.401 14.758 31.824 1.00 79.00 296 GLY A CA 1
ATOM 2183 C C . GLY A 1 296 ? -29.882 15.879 30.915 1.00 79.00 296 GLY A C 1
ATOM 2184 O O . GLY A 1 296 ? -31.064 16.228 30.935 1.00 79.00 296 GLY A O 1
ATOM 2185 N N . ASP A 1 297 ? -29.001 16.351 30.036 1.00 80.06 297 ASP A N 1
ATOM 2186 C CA . ASP A 1 297 ? -29.331 17.356 29.023 1.00 80.06 297 ASP A CA 1
ATOM 2187 C C . ASP A 1 297 ? -30.380 16.843 28.031 1.00 80.06 297 ASP A C 1
ATOM 2189 O O . ASP A 1 297 ? -31.366 17.533 27.747 1.00 80.06 297 ASP A O 1
ATOM 2193 N N . LEU A 1 298 ? -30.240 15.598 27.560 1.00 79.88 298 LEU A N 1
ATOM 2194 C CA . LEU A 1 298 ? -31.205 14.992 26.636 1.00 79.88 298 LEU A CA 1
ATOM 2195 C C . LEU A 1 298 ? -32.593 14.801 27.275 1.00 79.88 298 LEU A C 1
ATOM 2197 O O . LEU A 1 298 ? -33.619 14.939 26.607 1.00 79.88 298 LEU A O 1
ATOM 2201 N N . LEU A 1 299 ? -32.640 14.481 28.571 1.00 80.88 299 LEU A N 1
ATOM 2202 C CA . LEU A 1 299 ? -33.872 14.249 29.330 1.00 80.88 299 LEU A CA 1
ATOM 2203 C C . LEU A 1 299 ? -34.345 15.487 30.101 1.00 80.88 299 LEU A C 1
ATOM 2205 O O . LEU A 1 299 ? -35.330 15.399 30.842 1.00 80.88 299 LEU A O 1
ATOM 2209 N N . SER A 1 300 ? -33.709 16.641 29.899 1.00 79.06 300 SER A N 1
ATOM 2210 C CA . SER A 1 300 ? -34.008 17.895 30.599 1.00 79.06 300 SER A CA 1
ATOM 2211 C C . SER A 1 300 ? -35.473 18.325 30.450 1.00 79.06 300 SER A C 1
ATOM 2213 O O . SER A 1 300 ? -36.059 18.872 31.384 1.00 79.06 300 SER A O 1
ATOM 2215 N N . GLY A 1 301 ? -36.106 17.993 29.317 1.00 78.44 301 GLY A N 1
ATOM 2216 C CA . GLY A 1 301 ? -37.533 18.227 29.070 1.00 78.44 301 GLY A CA 1
ATOM 2217 C C . GLY A 1 301 ? -38.491 17.357 29.900 1.00 78.44 301 GLY A C 1
ATOM 2218 O O . GLY A 1 301 ? -39.655 17.720 30.056 1.00 78.44 301 GLY A O 1
ATOM 2219 N N . PHE A 1 302 ? -38.025 16.230 30.445 1.00 80.56 302 PHE A N 1
ATOM 2220 C CA . PHE A 1 302 ? -38.811 15.334 31.306 1.00 80.56 302 PHE A CA 1
ATOM 2221 C C . PHE A 1 302 ? -38.446 15.471 32.786 1.00 80.56 302 PHE A C 1
ATOM 2223 O O . PHE A 1 302 ? -39.320 15.356 33.644 1.00 80.56 302 PHE A O 1
ATOM 2230 N N . SER A 1 303 ? -37.168 15.705 33.088 1.00 77.44 303 SER A N 1
ATOM 2231 C CA . SER A 1 303 ? -36.654 15.845 34.450 1.00 77.44 303 SER A CA 1
ATOM 2232 C C . SER A 1 303 ? -35.613 16.968 34.508 1.00 77.44 303 SER A C 1
ATOM 2234 O O . SER A 1 303 ? -34.417 16.698 34.380 1.00 77.44 303 SER A O 1
ATOM 2236 N N . PRO A 1 304 ? -36.042 18.223 34.723 1.00 74.50 304 PRO A N 1
ATOM 2237 C CA . PRO A 1 304 ? -35.131 19.354 34.854 1.00 74.50 304 PRO A CA 1
ATOM 2238 C C . PRO A 1 304 ? -34.144 19.141 36.009 1.00 74.50 304 PRO A C 1
ATOM 2240 O O . PRO A 1 304 ? -34.556 18.788 37.116 1.00 74.50 304 PRO A O 1
ATOM 2243 N N . GLY A 1 305 ? -32.852 19.363 35.757 1.00 71.62 305 GLY A N 1
ATOM 2244 C CA . GLY A 1 305 ? -31.788 19.189 36.754 1.00 71.62 305 GLY A CA 1
ATOM 2245 C C . GLY A 1 305 ? -31.360 17.737 36.989 1.00 71.62 305 GLY A C 1
ATOM 2246 O O . GLY A 1 305 ? -30.715 17.452 37.996 1.00 71.62 305 GLY A O 1
ATOM 2247 N N . LEU A 1 306 ? -31.732 16.808 36.103 1.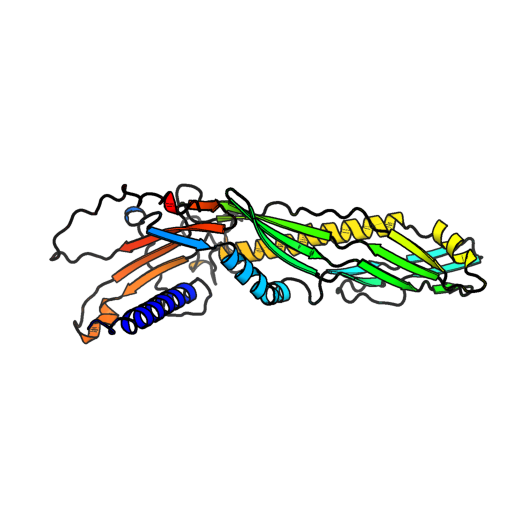00 75.62 306 LEU A N 1
ATOM 2248 C CA . LEU A 1 306 ? -31.120 15.485 36.083 1.00 75.62 306 LEU A CA 1
ATOM 2249 C C . LEU A 1 306 ? -29.678 15.628 35.586 1.00 75.62 306 LEU A C 1
ATOM 2251 O O . LEU A 1 306 ? -29.473 16.057 34.462 1.00 75.62 306 LEU A O 1
ATOM 2255 N N . GLU A 1 307 ? -28.702 15.241 36.400 1.00 75.50 307 GLU A N 1
ATOM 2256 C CA . GLU A 1 307 ? -27.313 15.063 35.971 1.00 75.50 307 GLU A CA 1
ATOM 2257 C C . GLU A 1 307 ? -27.083 13.562 35.782 1.00 75.50 307 GLU A C 1
ATOM 2259 O O . GLU A 1 307 ? -27.121 12.789 36.745 1.00 75.50 307 GLU A O 1
ATOM 2264 N N . ALA A 1 308 ? -26.928 13.120 34.534 1.00 78.50 308 ALA A N 1
ATOM 2265 C CA . ALA A 1 308 ? -26.742 11.709 34.221 1.00 78.50 308 ALA A CA 1
ATOM 2266 C C . ALA A 1 308 ? -25.762 11.554 33.061 1.00 78.50 308 ALA A C 1
ATOM 2268 O O . ALA A 1 308 ? -26.140 11.648 31.899 1.00 78.50 308 ALA A O 1
ATOM 2269 N N . ARG A 1 309 ? -24.500 11.265 33.381 1.00 82.31 309 ARG A N 1
ATOM 2270 C CA . ARG A 1 309 ? -23.465 10.999 32.379 1.00 82.31 309 ARG A CA 1
ATOM 2271 C C . ARG A 1 309 ? -23.354 9.503 32.115 1.00 82.31 309 ARG A C 1
ATOM 2273 O O . ARG A 1 309 ? -23.220 8.709 33.049 1.00 82.31 309 ARG A O 1
ATOM 2280 N N . LEU A 1 310 ? -23.413 9.130 30.843 1.00 83.75 310 LEU A N 1
ATOM 2281 C CA . LEU A 1 310 ? -23.178 7.778 30.353 1.00 83.75 310 LEU A CA 1
ATOM 2282 C C . LEU A 1 310 ? -21.885 7.774 29.542 1.00 83.75 310 LEU A C 1
ATOM 2284 O O . LEU A 1 310 ? -21.840 8.350 28.461 1.00 83.75 310 LEU A O 1
ATOM 2288 N N . ARG A 1 311 ? -20.854 7.103 30.042 1.00 85.75 311 ARG A N 1
ATOM 2289 C CA . ARG A 1 311 ? -19.646 6.787 29.280 1.00 85.75 311 ARG A CA 1
ATOM 2290 C C . ARG A 1 311 ? -19.885 5.546 28.440 1.00 85.75 311 ARG A C 1
ATOM 2292 O O . ARG A 1 311 ? -20.545 4.614 28.905 1.00 85.75 311 ARG A O 1
ATOM 2299 N N . TYR A 1 312 ? -19.338 5.513 27.237 1.00 86.94 312 TYR A N 1
ATOM 2300 C CA . TYR A 1 312 ? -19.441 4.378 26.332 1.00 86.94 312 TYR A CA 1
ATOM 2301 C C . TYR A 1 312 ? -18.124 4.139 25.594 1.00 86.94 312 TYR A C 1
ATOM 2303 O O . TYR A 1 312 ? -17.354 5.066 25.361 1.00 86.94 312 TYR A O 1
ATOM 2311 N N . LEU A 1 313 ? -17.895 2.879 25.235 1.00 86.31 313 LEU A N 1
ATOM 2312 C CA . LEU A 1 313 ? -16.761 2.417 24.445 1.00 86.31 313 LEU A CA 1
ATOM 2313 C C . LEU A 1 313 ? -17.259 1.382 23.435 1.00 86.31 313 LEU A C 1
ATOM 2315 O O . LEU A 1 313 ? -18.041 0.496 23.792 1.00 86.31 313 LEU A O 1
ATOM 2319 N N . ALA A 1 314 ? -16.777 1.469 22.201 1.00 87.44 314 ALA A N 1
ATOM 2320 C CA . ALA A 1 314 ? -16.859 0.416 21.200 1.00 87.44 314 ALA A CA 1
ATOM 2321 C C . ALA A 1 314 ? -15.649 0.503 20.257 1.00 87.44 314 ALA A C 1
ATOM 2323 O O . ALA A 1 314 ? -15.582 1.396 19.417 1.00 87.44 314 ALA A O 1
ATOM 2324 N N . THR A 1 315 ? -14.721 -0.445 20.384 1.00 86.88 315 THR A N 1
ATOM 2325 C CA . THR A 1 315 ? -13.483 -0.538 19.591 1.00 86.88 315 THR A CA 1
ATOM 2326 C C . THR A 1 315 ? -13.286 -1.979 19.086 1.00 86.88 315 THR A C 1
ATOM 2328 O O . THR A 1 315 ? -13.444 -2.913 19.878 1.00 86.88 315 THR A O 1
ATOM 2331 N N . PRO A 1 316 ? -13.039 -2.250 17.790 1.00 88.62 316 PRO A N 1
ATOM 2332 C CA . PRO A 1 316 ? -12.447 -3.495 17.304 1.00 88.62 316 PRO A CA 1
ATOM 2333 C C . PRO A 1 316 ? -11.251 -3.961 18.135 1.00 88.62 316 PRO A C 1
ATOM 2335 O O . PRO A 1 316 ? -10.319 -3.217 18.424 1.00 88.62 316 PRO A O 1
ATOM 2338 N N . GLY A 1 317 ? -11.281 -5.236 18.504 1.00 87.69 317 GLY A N 1
ATOM 2339 C CA . GLY A 1 317 ? -10.306 -5.843 19.393 1.00 87.69 317 GLY A CA 1
ATOM 2340 C C . GLY A 1 317 ? -10.784 -7.191 19.927 1.00 87.69 317 GLY A C 1
ATOM 2341 O O . GLY A 1 317 ? -11.660 -7.841 19.367 1.00 87.69 317 GLY A O 1
ATOM 2342 N N . SER A 1 318 ? -10.244 -7.634 21.055 1.00 88.56 318 SER A N 1
ATOM 2343 C CA . SER A 1 318 ? -10.383 -8.982 21.613 1.00 88.56 318 SER A CA 1
ATOM 2344 C C . SER A 1 318 ? -9.712 -10.071 20.774 1.00 88.56 318 SER A C 1
ATOM 2346 O O . SER A 1 318 ? -8.846 -10.780 21.287 1.00 88.56 318 SER A O 1
ATOM 2348 N N . TYR A 1 319 ? -10.109 -10.234 19.516 1.00 89.56 319 TYR A N 1
ATOM 2349 C CA . TYR A 1 319 ? -9.508 -11.196 18.602 1.00 89.56 319 TYR A CA 1
ATOM 2350 C C . TYR A 1 319 ? -9.666 -10.745 17.156 1.00 89.56 319 TYR A C 1
ATOM 2352 O O . TYR A 1 319 ? -10.596 -10.013 16.803 1.00 89.56 319 TYR A O 1
ATOM 2360 N N . VAL A 1 320 ? -8.791 -11.279 16.320 1.00 91.12 320 VAL A N 1
ATOM 2361 C CA . VAL A 1 320 ? -8.912 -11.255 14.873 1.00 91.12 320 VAL A CA 1
ATOM 2362 C C . VAL A 1 320 ? -8.615 -12.652 14.348 1.00 91.12 320 VAL A C 1
ATOM 2364 O O . VAL A 1 320 ? -7.711 -13.327 14.834 1.00 91.12 320 VAL A O 1
ATOM 2367 N N . GLU A 1 321 ? -9.441 -13.121 13.424 1.00 92.00 321 GLU A N 1
ATOM 2368 C CA . GLU A 1 321 ? -9.302 -14.435 12.807 1.00 92.00 321 GLU A CA 1
ATOM 2369 C C . GLU A 1 321 ? -9.678 -14.324 11.336 1.00 92.00 321 GLU A C 1
ATOM 2371 O O . GLU A 1 321 ? -10.789 -13.914 10.983 1.00 92.00 321 GLU A O 1
ATOM 2376 N N . VAL A 1 322 ? -8.747 -14.713 10.478 1.00 90.00 322 VAL A N 1
ATOM 2377 C CA . VAL A 1 322 ? -8.991 -14.923 9.061 1.00 90.00 322 VAL A CA 1
ATOM 2378 C C . VAL A 1 322 ? -9.251 -16.406 8.859 1.00 90.00 322 VAL A C 1
ATOM 2380 O O . VAL A 1 322 ? -8.390 -17.233 9.152 1.00 90.00 322 VAL A O 1
ATOM 2383 N N . ALA A 1 323 ? -10.458 -16.737 8.400 1.00 87.75 323 ALA A N 1
ATOM 2384 C CA . ALA A 1 323 ? -10.872 -18.116 8.173 1.00 87.75 323 ALA A CA 1
ATOM 2385 C C . ALA A 1 323 ? -11.930 -18.224 7.071 1.00 87.75 323 ALA A C 1
ATOM 2387 O O . ALA A 1 323 ? -12.888 -17.438 7.031 1.00 87.75 323 ALA A O 1
ATOM 2388 N N . GLY A 1 324 ? -11.795 -19.234 6.207 1.00 83.12 324 GLY A N 1
ATOM 2389 C CA . GLY A 1 324 ? -12.774 -19.518 5.148 1.00 83.12 324 GLY A CA 1
ATOM 2390 C C . GLY A 1 324 ? -12.934 -18.366 4.145 1.00 83.12 324 GLY A C 1
ATOM 2391 O O . GLY A 1 324 ? -14.051 -18.056 3.731 1.00 83.12 324 GLY A O 1
ATOM 2392 N N . GLY A 1 325 ? -11.830 -17.684 3.815 1.00 85.00 325 GLY A N 1
ATOM 2393 C CA . GLY A 1 325 ? -11.805 -16.555 2.874 1.00 85.00 325 GLY A CA 1
ATOM 2394 C C . GLY A 1 325 ? -12.476 -15.276 3.387 1.00 85.00 325 GLY A C 1
ATOM 2395 O O . GLY A 1 325 ? -12.827 -14.408 2.594 1.00 85.00 325 GLY A O 1
ATOM 2396 N N . GLY A 1 326 ? -12.702 -15.161 4.698 1.00 87.31 326 GLY A N 1
ATOM 2397 C CA . GLY A 1 326 ? -13.254 -13.966 5.330 1.00 87.31 326 GLY A CA 1
ATOM 2398 C C . GLY A 1 326 ? -12.480 -13.555 6.577 1.00 87.31 326 GLY A C 1
ATOM 2399 O O . GLY A 1 326 ? -11.673 -14.314 7.108 1.00 87.31 326 GLY A O 1
ATOM 2400 N N . LEU A 1 327 ? -12.777 -12.354 7.064 1.00 90.75 327 LEU A N 1
ATOM 2401 C CA . LEU A 1 327 ? -12.187 -11.744 8.249 1.00 90.75 327 LEU A CA 1
ATOM 2402 C C . LEU A 1 327 ? -13.232 -11.660 9.364 1.00 90.75 327 LEU A C 1
ATOM 2404 O O . LEU A 1 327 ? -14.322 -11.123 9.166 1.00 90.75 327 LEU A O 1
ATOM 2408 N N . SER A 1 328 ? -12.904 -12.162 10.549 1.00 91.12 328 SER A N 1
ATOM 2409 C CA . SER A 1 328 ? -13.711 -12.014 11.760 1.00 91.12 328 SER A CA 1
ATOM 2410 C C . SER A 1 328 ? -12.949 -11.190 12.787 1.00 91.12 328 SER A C 1
ATOM 2412 O O . SER A 1 328 ? -11.818 -11.517 13.128 1.00 91.12 328 SER A O 1
ATOM 2414 N N . VAL A 1 329 ? -13.584 -10.138 13.293 1.00 90.44 329 VAL A N 1
ATOM 2415 C CA . VAL A 1 329 ? -13.012 -9.221 14.281 1.00 90.44 329 VAL A CA 1
ATOM 2416 C C . VAL A 1 329 ? -13.969 -9.140 15.465 1.00 90.44 329 VAL A C 1
ATOM 2418 O O . VAL A 1 329 ? -15.179 -8.941 15.298 1.00 90.44 329 VAL A O 1
ATOM 2421 N N . GLY A 1 330 ? -13.445 -9.338 16.671 1.00 90.00 330 GLY A N 1
ATOM 2422 C CA . GLY A 1 330 ? -14.180 -9.048 17.895 1.00 90.00 330 GLY A CA 1
ATOM 2423 C C . GLY A 1 330 ? -14.279 -7.542 18.132 1.00 90.00 330 GLY A C 1
ATOM 2424 O O . GLY A 1 330 ? -13.514 -6.753 17.594 1.00 90.00 330 GLY A O 1
ATOM 2425 N N . MET A 1 331 ? -15.211 -7.112 18.968 1.00 90.25 331 MET A N 1
ATOM 2426 C CA . MET A 1 331 ? -15.225 -5.745 19.476 1.00 90.25 331 MET A CA 1
ATOM 2427 C C . MET A 1 331 ? -15.229 -5.765 20.994 1.00 90.25 331 MET A C 1
ATOM 2429 O O . MET A 1 331 ? -15.936 -6.557 21.629 1.00 90.25 331 MET A O 1
ATOM 2433 N N . ILE A 1 332 ? -14.444 -4.865 21.565 1.00 88.19 332 ILE A N 1
ATOM 2434 C CA . ILE A 1 332 ? -14.475 -4.499 22.968 1.00 88.19 332 ILE A CA 1
ATOM 2435 C C . ILE A 1 332 ? -15.514 -3.391 23.100 1.00 88.19 332 ILE A C 1
ATOM 2437 O O . ILE A 1 332 ? -15.419 -2.360 22.436 1.00 88.19 332 ILE A O 1
ATOM 2441 N N . ALA A 1 333 ? -16.527 -3.607 23.934 1.00 90.00 333 ALA A N 1
ATOM 2442 C CA . ALA A 1 333 ? -17.554 -2.603 24.172 1.00 90.00 333 ALA A CA 1
ATOM 2443 C C . ALA A 1 333 ? -17.874 -2.460 25.656 1.00 90.00 333 ALA A C 1
ATOM 2445 O O . ALA A 1 333 ? -17.661 -3.375 26.452 1.00 90.00 333 ALA A O 1
ATOM 2446 N N . GLY A 1 334 ? -18.418 -1.312 26.034 1.00 88.00 334 GLY A N 1
ATOM 2447 C CA . GLY A 1 334 ? -18.804 -1.045 27.407 1.00 88.00 334 GLY A CA 1
ATOM 2448 C C . GLY A 1 334 ? -19.681 0.187 27.523 1.00 88.00 334 GLY A C 1
ATOM 2449 O O . GLY A 1 334 ? -19.683 1.063 26.662 1.00 88.00 334 GLY A O 1
ATOM 2450 N N . ALA A 1 335 ? -20.446 0.238 28.608 1.00 87.81 335 ALA A N 1
ATOM 2451 C CA . ALA A 1 335 ? -21.149 1.436 29.026 1.00 87.81 335 ALA A CA 1
ATOM 2452 C C . ALA A 1 335 ? -21.100 1.536 30.553 1.00 87.81 335 ALA A C 1
ATOM 2454 O O . ALA A 1 335 ? -21.335 0.544 31.252 1.00 87.81 335 ALA A O 1
ATOM 2455 N N . ASP A 1 336 ? -20.800 2.725 31.063 1.00 86.06 336 ASP A N 1
ATOM 2456 C CA . ASP A 1 336 ? -20.728 3.009 32.493 1.00 86.06 336 ASP A CA 1
ATOM 2457 C C . ASP A 1 336 ? -21.403 4.343 32.818 1.00 86.06 336 ASP A C 1
ATOM 2459 O O . ASP A 1 336 ? -21.429 5.265 32.011 1.00 86.06 336 ASP A O 1
ATOM 2463 N N . SER A 1 337 ? -21.975 4.449 34.011 1.00 82.62 337 SER A N 1
ATOM 2464 C CA . SER A 1 337 ? -22.639 5.667 34.475 1.00 82.62 337 SER A CA 1
ATOM 2465 C C . SER A 1 337 ? -22.518 5.773 35.984 1.00 82.62 337 SER A C 1
ATOM 2467 O O . SER A 1 337 ? -22.651 4.759 36.684 1.00 82.62 337 SER A O 1
ATOM 2469 N N . GLU A 1 338 ? -22.398 6.991 36.506 1.00 77.44 338 GLU A N 1
ATOM 2470 C CA . GLU A 1 338 ? -22.487 7.209 37.946 1.00 77.44 338 GLU A CA 1
ATOM 2471 C C . GLU A 1 338 ? -23.866 6.790 38.468 1.00 77.44 338 GLU A C 1
ATOM 2473 O O . GLU A 1 338 ? -24.913 7.338 38.120 1.00 77.44 338 GLU A O 1
ATOM 2478 N N . LYS A 1 339 ? -23.882 5.755 39.312 1.00 69.12 339 LYS A N 1
ATOM 2479 C CA . LYS A 1 339 ? -25.130 5.213 39.851 1.00 69.12 339 LYS A CA 1
ATOM 2480 C C . LYS A 1 339 ? -25.671 6.125 40.942 1.00 69.12 339 LYS A C 1
ATOM 2482 O O . LYS A 1 339 ? -25.011 6.357 41.955 1.00 69.12 339 LYS A O 1
ATOM 2487 N N . ASN A 1 340 ? -26.930 6.531 40.800 1.00 72.06 340 ASN A N 1
ATOM 2488 C CA . ASN A 1 340 ? -27.653 7.200 41.874 1.00 72.06 340 ASN A CA 1
ATOM 2489 C C . ASN A 1 340 ? -27.726 6.288 43.117 1.00 72.06 340 ASN A C 1
ATOM 2491 O O . ASN A 1 340 ? -28.017 5.093 43.012 1.00 72.06 340 ASN A O 1
ATOM 2495 N N . ARG A 1 341 ? -27.503 6.862 44.307 1.00 75.44 341 ARG A N 1
ATOM 2496 C CA . ARG A 1 341 ? -27.528 6.155 45.604 1.00 75.44 341 ARG A CA 1
ATOM 2497 C C . ARG A 1 341 ? -28.843 5.416 45.875 1.00 75.44 341 ARG A C 1
ATOM 2499 O O . ARG A 1 341 ? -28.852 4.466 46.651 1.00 75.44 341 ARG A O 1
ATOM 2506 N N . CYS A 1 342 ? -29.934 5.837 45.239 1.00 77.06 342 CYS A N 1
ATOM 2507 C CA . CYS A 1 342 ? -31.254 5.230 45.371 1.00 77.06 342 CYS A CA 1
ATOM 2508 C C . CYS A 1 342 ? -31.438 3.947 44.538 1.00 77.06 342 CYS A C 1
ATOM 2510 O O . CYS A 1 342 ? -32.435 3.252 44.725 1.00 77.06 342 CYS A O 1
ATOM 2512 N N . VAL A 1 343 ? -30.516 3.614 43.625 1.00 76.06 343 VAL A N 1
ATOM 2513 C CA . VAL A 1 343 ? -30.610 2.409 42.787 1.00 76.06 343 VAL A CA 1
ATOM 2514 C C . VAL A 1 343 ? -29.900 1.236 43.479 1.00 76.06 343 VAL A C 1
ATOM 2516 O O . VAL A 1 343 ? -28.690 1.305 43.714 1.00 76.06 343 VAL A O 1
ATOM 2519 N N . PRO A 1 344 ? -30.604 0.129 43.792 1.00 73.88 344 PRO A N 1
ATOM 2520 C CA . PRO A 1 344 ? -29.989 -1.041 44.409 1.00 73.88 344 PRO A CA 1
ATOM 2521 C C . PRO A 1 344 ? -28.853 -1.609 43.551 1.00 73.88 344 PRO A C 1
ATOM 2523 O O . PRO A 1 344 ? -29.001 -1.792 42.339 1.00 73.88 344 PRO A O 1
ATOM 2526 N N . ARG A 1 345 ? -27.722 -1.952 44.179 1.00 69.19 345 ARG A N 1
ATOM 2527 C CA . ARG A 1 345 ? -26.623 -2.638 43.488 1.00 69.19 345 ARG A CA 1
ATOM 2528 C C . ARG A 1 345 ? -27.061 -4.056 43.134 1.00 69.19 345 ARG A C 1
ATOM 2530 O O . ARG A 1 345 ? -27.256 -4.882 44.021 1.00 69.19 345 ARG A O 1
ATOM 2537 N N . ARG A 1 346 ? -27.176 -4.349 41.838 1.00 71.06 346 ARG A N 1
ATOM 2538 C CA . ARG A 1 346 ? -27.164 -5.733 41.357 1.00 71.06 346 ARG A CA 1
ATOM 2539 C C . ARG A 1 346 ? -25.718 -6.173 41.122 1.00 71.06 346 ARG A C 1
ATOM 2541 O O . ARG A 1 346 ? -24.945 -5.369 40.591 1.00 71.06 346 ARG A O 1
ATOM 2548 N N . PRO A 1 347 ? -25.343 -7.402 41.516 1.00 66.81 347 PRO A N 1
ATOM 2549 C CA . PRO A 1 347 ? -24.059 -7.966 41.129 1.00 66.81 347 PRO A CA 1
ATOM 2550 C C . PRO A 1 347 ? -23.966 -7.999 39.601 1.00 66.81 347 PRO A C 1
ATOM 2552 O O . PRO A 1 347 ? -24.963 -8.249 38.916 1.00 66.81 347 PRO A O 1
ATOM 2555 N N . ARG A 1 348 ? -22.781 -7.678 39.077 1.00 61.62 348 ARG A N 1
ATOM 2556 C CA . ARG A 1 348 ? -22.516 -7.756 37.641 1.00 61.62 348 ARG A CA 1
ATOM 2557 C C . ARG A 1 348 ? -22.670 -9.221 37.198 1.00 61.62 348 ARG A C 1
ATOM 2559 O O . ARG A 1 348 ? -22.246 -10.098 37.953 1.00 61.62 348 ARG A O 1
ATOM 2566 N N . PRO A 1 349 ? -23.273 -9.500 36.028 1.00 64.00 349 PRO A N 1
ATOM 2567 C CA . PRO A 1 349 ? -23.144 -10.810 35.396 1.00 64.00 349 PRO A CA 1
ATOM 2568 C C . PRO A 1 349 ? -21.662 -11.177 35.284 1.00 64.00 349 PRO A C 1
ATOM 2570 O O . PRO A 1 349 ? -20.842 -10.292 35.050 1.00 64.00 349 PRO A O 1
ATOM 2573 N N . ASP A 1 350 ? -21.320 -12.444 35.491 1.00 59.59 350 ASP A N 1
ATOM 2574 C CA . ASP A 1 350 ? -19.929 -12.888 35.449 1.00 59.59 350 ASP A CA 1
ATOM 2575 C C . ASP A 1 350 ? -19.314 -12.600 34.061 1.00 59.59 350 ASP A C 1
ATOM 2577 O O . ASP A 1 350 ? -19.788 -13.166 33.071 1.00 59.59 350 ASP A O 1
ATOM 2581 N N . PRO A 1 351 ? -18.303 -11.712 33.955 1.00 54.09 351 PRO A N 1
ATOM 2582 C CA . PRO A 1 351 ? -17.676 -11.371 32.680 1.00 54.09 351 PRO A CA 1
ATOM 2583 C C . PRO A 1 351 ? -16.847 -12.523 32.092 1.00 54.09 351 PRO A C 1
ATOM 2585 O O . PRO A 1 351 ? -16.441 -12.438 30.939 1.00 54.09 351 PRO A O 1
ATOM 2588 N N . GLN A 1 352 ? -16.593 -13.595 32.854 1.00 49.16 352 GLN A N 1
ATOM 2589 C CA . GLN A 1 352 ? -15.825 -14.760 32.396 1.00 49.16 352 GLN A CA 1
ATOM 2590 C C . GLN A 1 352 ? -16.617 -15.695 31.473 1.00 49.16 352 GLN A C 1
ATOM 2592 O O . GLN A 1 352 ? -16.038 -16.605 30.882 1.00 49.16 352 GLN A O 1
ATOM 2597 N N . ILE A 1 353 ? -17.929 -15.495 31.318 1.00 52.69 353 ILE A N 1
ATOM 2598 C CA . ILE A 1 353 ? -18.706 -16.214 30.307 1.00 52.69 353 ILE A CA 1
ATOM 2599 C C . ILE A 1 353 ? -18.578 -15.431 28.998 1.00 52.69 353 ILE A C 1
ATOM 2601 O O . ILE A 1 353 ? -19.509 -14.745 28.576 1.00 52.69 353 ILE A O 1
ATOM 2605 N N . GLU A 1 354 ? -17.398 -15.510 28.374 1.00 50.06 354 GLU A N 1
ATOM 2606 C CA . GLU A 1 354 ? -17.255 -15.139 26.967 1.00 50.06 354 GLU A CA 1
ATOM 2607 C C . GLU A 1 354 ? -18.324 -15.945 26.207 1.00 50.06 354 GLU A C 1
ATOM 2609 O O . GLU A 1 354 ? -18.406 -17.167 26.409 1.00 50.06 354 GLU A O 1
ATOM 2614 N N . PRO A 1 355 ? -19.226 -15.303 25.435 1.00 51.84 355 PRO A N 1
ATOM 2615 C CA . PRO A 1 355 ? -20.229 -16.047 24.689 1.00 51.84 355 PRO A CA 1
ATOM 2616 C C . PRO A 1 355 ? -19.491 -17.124 23.890 1.00 51.84 355 PRO A C 1
ATOM 2618 O O . PRO A 1 355 ? -18.465 -16.809 23.279 1.00 51.84 355 PRO A O 1
ATOM 2621 N N . PRO A 1 356 ? -19.932 -18.398 23.953 1.00 52.34 356 PRO A N 1
ATOM 2622 C CA . PRO A 1 356 ? -19.195 -19.488 23.339 1.00 52.34 356 PRO A CA 1
ATOM 2623 C C . PRO A 1 356 ? -18.920 -19.105 21.894 1.00 52.34 356 PRO A C 1
ATOM 2625 O O . PRO A 1 356 ? -19.860 -18.769 21.168 1.00 52.34 356 PRO A O 1
ATOM 2628 N N . ARG A 1 357 ? -17.636 -19.115 21.505 1.00 58.22 357 ARG A N 1
ATOM 2629 C CA . ARG A 1 357 ? -17.218 -18.965 20.109 1.00 58.22 357 ARG A CA 1
ATOM 2630 C C . ARG A 1 357 ? -18.022 -19.997 19.344 1.00 58.22 357 ARG A C 1
ATOM 2632 O O . ARG A 1 357 ? -17.803 -21.194 19.517 1.00 58.22 357 ARG A O 1
ATOM 2639 N N . LEU A 1 358 ? -19.055 -19.553 18.637 1.00 48.22 358 LEU A N 1
ATOM 2640 C CA . LEU A 1 358 ? -19.989 -20.464 18.001 1.00 48.22 358 LEU A CA 1
ATOM 2641 C C . LEU A 1 358 ? -19.200 -21.205 16.925 1.00 48.22 358 LEU A C 1
ATOM 2643 O O . LEU A 1 358 ? -18.961 -20.674 15.846 1.00 48.22 358 LEU A O 1
ATOM 2647 N N . GLU A 1 359 ? -18.808 -22.447 17.224 1.00 50.03 359 GLU A N 1
ATOM 2648 C CA . GLU A 1 359 ? -18.183 -23.369 16.268 1.00 50.03 359 GLU A CA 1
ATOM 2649 C C . GLU A 1 359 ? -19.046 -23.532 15.005 1.00 50.03 359 GLU A C 1
ATOM 2651 O O . GLU A 1 359 ? -18.535 -23.890 13.951 1.00 50.03 359 GLU A O 1
ATOM 2656 N N . SER A 1 360 ? -20.338 -23.179 15.070 1.00 43.62 360 SER A N 1
ATOM 2657 C CA . SER A 1 360 ? -21.253 -23.117 13.927 1.00 43.62 360 SER A CA 1
ATOM 2658 C C . SER A 1 360 ? -20.943 -22.018 12.899 1.00 43.62 360 SER A C 1
ATOM 2660 O O . SER A 1 360 ? -21.700 -21.879 11.942 1.00 43.62 360 SER A O 1
ATOM 2662 N N . LEU A 1 361 ? -19.907 -21.200 13.106 1.00 46.56 361 LEU A N 1
ATOM 2663 C CA . LEU A 1 361 ? -19.452 -20.171 12.161 1.00 46.56 361 LEU A CA 1
ATOM 2664 C C . LEU A 1 361 ? -18.143 -20.547 11.443 1.00 46.56 361 LEU A C 1
ATOM 2666 O O . LEU A 1 361 ? -17.714 -19.806 10.558 1.00 46.56 361 LEU A O 1
ATOM 2670 N N . ARG A 1 362 ? -17.553 -21.714 11.760 1.00 45.44 362 ARG A N 1
ATOM 2671 C CA . ARG A 1 362 ? -16.585 -22.416 10.898 1.00 45.44 362 ARG A CA 1
ATOM 2672 C C . ARG A 1 362 ? -17.354 -23.096 9.759 1.00 45.44 362 ARG A C 1
ATOM 2674 O O . ARG A 1 362 ? -17.536 -24.311 9.765 1.00 45.44 362 ARG A O 1
ATOM 2681 N N . GLY A 1 363 ? -17.939 -22.281 8.885 1.00 40.50 363 GLY A N 1
ATOM 2682 C CA . GLY A 1 363 ? -18.518 -22.732 7.619 1.00 40.50 363 GLY A CA 1
ATOM 2683 C C . GLY A 1 363 ? -17.424 -23.030 6.615 1.00 40.50 363 GLY A C 1
ATOM 2684 O O . GLY A 1 363 ? -16.504 -22.186 6.537 1.00 40.50 363 GLY A O 1
#

Foldseek 3Di:
DDDDDDDPPVVVVVVVVVVVVVVFLVPWQDPPDPPFDDDDDFDDPVFKFWLPDKDKQFLVNQVVCFVVCVVVVPVQAPNFHDKDFDAKDWDDDVPQKTKIWQQVDAGPPPPRGRGDIWGWGWPGWDWWQDPWFKIKIKTKIAWTWDWTFMQMPVDFTKIKTKTFHIKIKIKIWGWFQDPDRQFIATDIDQIDIDGDDIDIAMDGPPDPVSVVSVVVRVVPPPVVSVVVVVVVVVCCSRPSVCCSVVVVRCVQFFNFAPWQVSEDPVQPWTQDPRTTDHPNHGDTDQNGGWGKDFVQVVCCVPPNPDGKIKTKTWGWGPDWTRAPRMIMTGIIIGIDIDDDPPDDDDDDDPSVPSPPPPPVPND

pLDDT: mean 74.86, std 14.27, range [31.94, 93.06]